Protein AF-A0A840GKN5-F1 (afdb_monomer_lite)

Structure (mmCIF, N/CA/C/O backbone):
data_AF-A0A840GKN5-F1
#
_entry.id   AF-A0A840GKN5-F1
#
loop_
_atom_site.group_PDB
_atom_site.id
_atom_site.type_symbol
_atom_site.label_atom_id
_atom_site.label_alt_id
_atom_site.label_comp_id
_atom_site.label_asym_id
_atom_site.label_entity_id
_atom_site.label_seq_id
_atom_site.pdbx_PDB_ins_code
_atom_site.Cartn_x
_atom_site.Cartn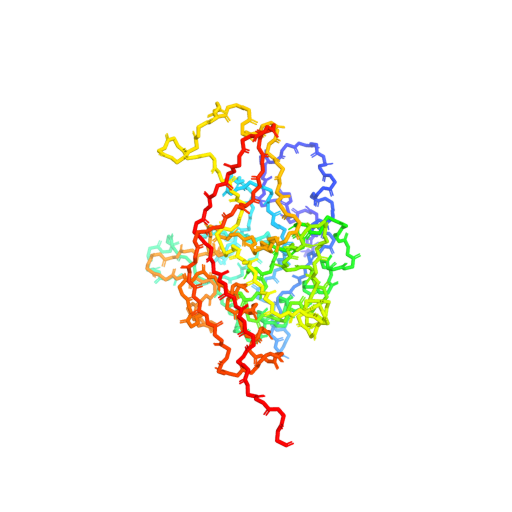_y
_atom_site.Cartn_z
_atom_site.occupancy
_atom_site.B_iso_or_equiv
_atom_site.auth_seq_id
_atom_site.auth_comp_id
_atom_site.auth_asym_id
_atom_site.auth_atom_id
_atom_site.pdbx_PDB_model_num
ATOM 1 N N . MET A 1 1 ? 31.516 -3.229 -18.443 1.00 46.28 1 MET A N 1
ATOM 2 C CA . MET A 1 1 ? 31.769 -2.842 -17.037 1.00 46.28 1 MET A CA 1
ATOM 3 C C . MET A 1 1 ? 30.441 -2.940 -16.295 1.00 46.28 1 MET A C 1
ATOM 5 O O . MET A 1 1 ? 29.506 -2.258 -16.693 1.00 46.28 1 MET A O 1
ATOM 9 N N . LYS A 1 2 ? 30.294 -3.865 -15.337 1.00 73.19 2 LYS A N 1
ATOM 10 C CA . LYS A 1 2 ? 29.031 -4.092 -14.612 1.00 73.19 2 LYS A CA 1
ATOM 11 C C . LYS A 1 2 ? 29.040 -3.183 -13.378 1.00 73.19 2 LYS A C 1
ATOM 13 O O . LYS A 1 2 ? 29.862 -3.400 -12.499 1.00 73.19 2 LYS A O 1
ATOM 18 N N . ILE A 1 3 ? 28.209 -2.140 -13.363 1.00 76.81 3 ILE A N 1
ATOM 19 C CA . ILE A 1 3 ? 28.037 -1.273 -12.187 1.00 76.81 3 ILE A CA 1
ATOM 20 C C . ILE A 1 3 ? 27.360 -2.078 -11.070 1.00 76.81 3 ILE A C 1
ATOM 22 O O . ILE A 1 3 ? 26.445 -2.862 -11.354 1.00 76.81 3 ILE A O 1
ATOM 26 N N . SER A 1 4 ? 27.835 -1.925 -9.835 1.00 81.25 4 SER A N 1
ATOM 27 C CA . SER A 1 4 ? 27.184 -2.530 -8.667 1.00 81.25 4 SER A CA 1
ATOM 28 C C . SER A 1 4 ? 25.876 -1.808 -8.334 1.00 81.25 4 SER A C 1
ATOM 30 O O . SER A 1 4 ? 25.711 -0.633 -8.661 1.00 81.25 4 SER A O 1
ATOM 32 N N . ASP A 1 5 ? 24.949 -2.479 -7.652 1.00 80.12 5 ASP A N 1
ATOM 33 C CA . ASP A 1 5 ? 23.676 -1.858 -7.259 1.00 80.12 5 ASP A CA 1
ATOM 34 C C . ASP A 1 5 ? 23.899 -0.696 -6.271 1.00 80.12 5 ASP A C 1
ATOM 36 O O . ASP A 1 5 ? 23.221 0.327 -6.336 1.00 80.12 5 ASP A O 1
ATOM 40 N N . PHE A 1 6 ? 24.945 -0.788 -5.441 1.00 72.25 6 PHE A N 1
ATOM 41 C CA . PHE A 1 6 ? 25.407 0.305 -4.581 1.00 72.25 6 PHE A CA 1
ATOM 42 C C . PHE A 1 6 ? 25.833 1.543 -5.381 1.00 72.25 6 PHE A C 1
ATOM 44 O O . PHE A 1 6 ? 25.392 2.661 -5.105 1.00 72.25 6 PHE A O 1
ATOM 51 N N . GLU A 1 7 ? 26.690 1.358 -6.386 1.00 75.38 7 GLU A N 1
ATOM 52 C CA . GLU A 1 7 ? 27.132 2.458 -7.242 1.00 75.38 7 GLU A CA 1
ATOM 53 C C . GLU A 1 7 ? 25.985 3.023 -8.079 1.00 75.38 7 GLU A C 1
ATOM 55 O O . GLU A 1 7 ? 25.980 4.222 -8.356 1.00 75.38 7 GLU A O 1
ATOM 60 N N . LEU A 1 8 ? 25.016 2.187 -8.465 1.00 78.62 8 LEU A N 1
ATOM 61 C CA . LEU A 1 8 ? 23.818 2.624 -9.170 1.00 78.62 8 LEU A CA 1
ATOM 62 C C . LEU A 1 8 ? 22.992 3.567 -8.293 1.00 78.62 8 LEU A C 1
ATOM 64 O O . LEU A 1 8 ? 22.802 4.713 -8.685 1.00 78.62 8 LEU A O 1
ATOM 68 N N . VAL A 1 9 ? 22.581 3.134 -7.097 1.00 73.12 9 VAL A N 1
ATOM 69 C CA . VAL A 1 9 ? 21.772 3.950 -6.171 1.00 73.12 9 VAL A CA 1
ATOM 70 C C . VAL A 1 9 ? 22.476 5.265 -5.834 1.00 73.12 9 VAL A C 1
ATOM 72 O O . VAL A 1 9 ? 21.880 6.336 -5.930 1.00 73.12 9 VAL A O 1
ATOM 75 N N . ARG A 1 10 ? 23.786 5.223 -5.560 1.00 72.69 10 ARG A N 1
ATOM 76 C CA . ARG A 1 10 ? 24.583 6.434 -5.310 1.00 72.69 10 ARG A CA 1
ATOM 77 C C . ARG A 1 10 ? 24.593 7.394 -6.505 1.00 72.69 10 ARG A C 1
ATOM 79 O O . ARG A 1 10 ? 24.657 8.608 -6.324 1.00 72.69 10 ARG A O 1
ATOM 86 N N . ARG A 1 11 ? 24.564 6.873 -7.734 1.00 74.56 11 ARG A N 1
ATOM 87 C CA . ARG A 1 11 ? 24.466 7.703 -8.941 1.00 74.56 11 ARG A CA 1
ATOM 88 C C . ARG A 1 11 ? 23.070 8.257 -9.172 1.00 74.56 11 ARG A C 1
ATOM 90 O O . ARG A 1 11 ? 22.983 9.223 -9.921 1.00 74.56 11 ARG A O 1
ATOM 97 N N . LEU A 1 12 ? 22.011 7.682 -8.602 1.00 72.75 12 LEU A N 1
ATOM 98 C CA . LEU A 1 12 ? 20.649 8.212 -8.730 1.00 72.75 12 LEU A CA 1
ATOM 99 C C . LEU A 1 12 ? 20.469 9.454 -7.858 1.00 72.75 12 LEU A C 1
ATOM 101 O O . LEU A 1 12 ? 20.044 10.486 -8.384 1.00 72.75 12 LEU A O 1
ATOM 105 N N . ASN A 1 13 ? 20.956 9.406 -6.616 1.00 68.62 13 ASN A N 1
ATOM 106 C CA . ASN A 1 13 ? 20.837 10.495 -5.644 1.00 68.62 13 ASN A CA 1
ATOM 107 C C . ASN A 1 13 ? 22.224 11.018 -5.222 1.00 68.62 13 ASN A C 1
ATOM 109 O O . ASN A 1 13 ? 22.717 10.697 -4.146 1.00 68.62 13 ASN A O 1
ATOM 113 N N . PRO A 1 14 ? 22.899 11.841 -6.051 1.00 63.84 14 PRO A N 1
ATOM 114 C CA . PRO A 1 14 ? 24.247 12.332 -5.748 1.00 63.84 14 PRO A CA 1
ATOM 115 C C . PRO A 1 14 ? 24.304 13.274 -4.533 1.00 63.84 14 PRO A C 1
ATOM 117 O O . PRO A 1 14 ? 25.390 13.517 -4.010 1.00 63.84 14 PRO A O 1
ATOM 120 N N . THR A 1 15 ? 23.154 13.805 -4.110 1.00 58.75 15 THR A N 1
ATOM 121 C CA . THR A 1 15 ? 22.984 14.711 -2.966 1.00 58.75 15 THR A CA 1
ATOM 122 C C . THR A 1 15 ? 22.499 14.011 -1.700 1.00 58.75 15 THR A C 1
ATOM 124 O O . THR A 1 15 ? 22.426 14.677 -0.672 1.00 58.75 15 THR A O 1
ATOM 127 N N . SER A 1 16 ? 22.153 12.713 -1.744 1.00 60.59 16 SER A N 1
ATOM 128 C CA . SER A 1 16 ? 21.788 11.980 -0.526 1.00 60.59 16 SER A CA 1
ATOM 129 C C . SER A 1 16 ? 22.999 11.976 0.400 1.00 60.59 16 SER A C 1
ATOM 131 O O . SER A 1 16 ? 24.085 11.544 -0.009 1.00 60.59 16 SER A O 1
ATOM 133 N N . ASP A 1 17 ? 22.824 12.512 1.602 1.00 51.22 17 ASP A N 1
ATOM 134 C CA . ASP A 1 17 ? 23.917 12.747 2.531 1.00 51.22 17 ASP A CA 1
ATOM 135 C C . ASP A 1 17 ? 24.668 11.445 2.856 1.00 51.22 17 ASP A C 1
ATOM 137 O O . ASP A 1 17 ? 24.125 10.341 2.796 1.00 51.22 17 ASP A O 1
ATOM 141 N N . ARG A 1 18 ? 25.959 11.560 3.170 1.00 49.59 18 ARG A N 1
ATOM 142 C CA . ARG A 1 18 ? 26.880 10.416 3.325 1.00 49.59 18 ARG A CA 1
ATOM 143 C C . ARG A 1 18 ? 26.566 9.501 4.517 1.00 49.59 18 ARG A C 1
ATOM 145 O O . ARG A 1 18 ? 27.271 8.508 4.700 1.00 49.59 18 ARG A O 1
ATOM 152 N N . SER A 1 19 ? 25.561 9.817 5.332 1.00 48.34 19 SER A N 1
ATOM 153 C CA . SER A 1 19 ? 25.107 8.948 6.414 1.00 48.34 19 SER A CA 1
ATOM 154 C C . SER A 1 19 ? 24.318 7.779 5.834 1.00 48.34 19 SER A C 1
ATOM 156 O O . SER A 1 19 ? 23.229 7.953 5.291 1.00 48.34 19 SER A O 1
ATOM 158 N N . GLU A 1 20 ? 24.878 6.577 5.932 1.00 53.56 20 GLU A N 1
ATOM 159 C CA . GLU A 1 20 ? 24.192 5.352 5.540 1.00 53.56 20 GLU A CA 1
ATOM 160 C C . GLU A 1 20 ? 23.004 5.079 6.478 1.00 53.56 20 GLU A C 1
ATOM 162 O O . GLU A 1 20 ? 23.153 4.392 7.486 1.00 53.56 20 GLU A O 1
ATOM 167 N N . ASP A 1 21 ? 21.826 5.603 6.145 1.00 59.56 21 ASP A N 1
ATOM 168 C CA . ASP A 1 21 ? 20.575 5.197 6.786 1.00 59.56 21 ASP A CA 1
ATOM 169 C C . ASP A 1 21 ? 20.398 3.676 6.602 1.00 59.56 21 ASP A C 1
ATOM 171 O O . ASP A 1 21 ? 20.540 3.149 5.489 1.00 59.56 21 ASP A O 1
ATOM 175 N N . GLU A 1 22 ? 20.118 2.943 7.683 1.00 59.66 22 GLU A N 1
ATOM 176 C CA . GLU A 1 22 ? 19.855 1.499 7.627 1.00 59.66 22 GLU A CA 1
ATOM 177 C C . GLU A 1 22 ? 18.708 1.168 6.661 1.00 59.66 22 GLU A C 1
ATOM 179 O O . GLU A 1 22 ? 18.738 0.135 5.990 1.00 59.66 22 GLU A O 1
ATOM 184 N N . THR A 1 23 ? 17.759 2.091 6.490 1.00 60.84 23 THR A N 1
ATOM 185 C CA . THR A 1 23 ? 16.674 2.004 5.507 1.00 60.84 23 THR A CA 1
ATOM 186 C C . THR A 1 23 ? 17.209 1.893 4.077 1.00 60.84 23 THR A C 1
ATOM 188 O O . THR A 1 23 ? 16.762 1.039 3.310 1.00 60.84 23 THR A O 1
ATOM 191 N N . LEU A 1 24 ? 18.223 2.693 3.727 1.00 62.28 24 LEU A N 1
ATOM 192 C CA . LEU A 1 24 ? 18.867 2.640 2.413 1.00 62.28 24 LEU A CA 1
ATOM 193 C C . LEU A 1 24 ? 19.670 1.347 2.233 1.00 62.28 24 LEU A C 1
ATOM 195 O O . LEU A 1 24 ? 19.784 0.853 1.112 1.00 62.28 24 LEU A O 1
ATOM 199 N N . LYS A 1 25 ? 20.225 0.772 3.310 1.00 64.56 25 LYS A N 1
ATOM 200 C CA . LYS A 1 25 ? 20.928 -0.523 3.250 1.00 64.56 25 LYS A CA 1
ATOM 201 C C . LYS A 1 25 ? 19.973 -1.677 2.965 1.00 64.56 25 LYS A C 1
ATOM 203 O O . LYS A 1 25 ? 20.269 -2.480 2.083 1.00 64.56 25 LYS A O 1
ATOM 208 N N . VAL A 1 26 ? 18.839 -1.732 3.668 1.00 67.31 26 VAL A N 1
ATOM 209 C CA . VAL A 1 26 ? 17.809 -2.757 3.441 1.00 67.31 26 VAL A CA 1
ATOM 210 C C . VAL A 1 26 ? 17.215 -2.603 2.043 1.00 67.31 26 VAL A C 1
ATOM 212 O O . VAL A 1 26 ? 17.197 -3.575 1.295 1.00 67.31 26 VAL A O 1
ATOM 215 N N . GLY A 1 27 ? 16.854 -1.381 1.633 1.00 68.81 27 GLY A N 1
ATOM 216 C CA . GLY A 1 27 ? 16.333 -1.111 0.290 1.00 68.81 27 GLY A CA 1
ATOM 217 C C . GLY A 1 27 ? 17.273 -1.573 -0.831 1.00 68.81 27 GLY A C 1
ATOM 218 O O . GLY A 1 27 ? 16.850 -2.230 -1.775 1.00 68.81 27 GLY A O 1
ATOM 219 N N . ARG A 1 28 ? 18.587 -1.347 -0.698 1.00 70.56 28 ARG A N 1
ATOM 220 C CA . ARG A 1 28 ? 19.579 -1.809 -1.691 1.00 70.56 28 ARG A CA 1
ATOM 221 C C . ARG A 1 28 ? 19.597 -3.326 -1.874 1.00 70.56 28 ARG A C 1
ATOM 223 O O . ARG A 1 28 ? 19.823 -3.780 -2.992 1.00 70.56 28 ARG A O 1
ATOM 230 N N . ALA A 1 29 ? 19.379 -4.100 -0.810 1.00 78.56 29 ALA A N 1
ATOM 231 C CA . ALA A 1 29 ? 19.326 -5.560 -0.899 1.00 78.56 29 ALA A CA 1
ATOM 232 C C . ALA A 1 29 ? 18.101 -6.054 -1.692 1.00 78.56 29 ALA A C 1
ATOM 234 O O . ALA A 1 29 ? 18.117 -7.167 -2.215 1.00 78.56 29 ALA A O 1
ATOM 235 N N . LEU A 1 30 ? 17.072 -5.211 -1.831 1.00 87.19 30 LEU A N 1
ATOM 236 C CA . LEU A 1 30 ? 15.862 -5.496 -2.599 1.00 87.19 30 LEU A CA 1
ATOM 237 C C . LEU A 1 30 ? 16.022 -5.210 -4.100 1.00 87.19 30 LEU A C 1
ATOM 239 O O . LEU A 1 30 ? 15.125 -5.549 -4.869 1.00 87.19 30 LEU A O 1
ATOM 243 N N . MET A 1 31 ? 17.134 -4.607 -4.545 1.00 90.62 31 MET A N 1
ATOM 244 C CA . MET A 1 31 ? 17.357 -4.275 -5.958 1.00 90.62 31 MET A CA 1
ATOM 245 C C . MET A 1 31 ? 17.263 -5.528 -6.832 1.00 90.62 31 MET A C 1
ATOM 247 O O . MET A 1 31 ? 18.072 -6.446 -6.710 1.00 90.62 31 MET A O 1
ATOM 251 N N . GLN A 1 32 ? 16.296 -5.551 -7.750 1.00 93.56 32 GLN A N 1
ATOM 252 C CA . GLN A 1 32 ? 16.098 -6.660 -8.682 1.00 93.56 32 GLN A CA 1
ATOM 253 C C . GLN A 1 32 ? 15.942 -6.155 -10.118 1.00 93.56 32 GLN A C 1
ATOM 255 O O . GLN A 1 32 ? 15.411 -5.064 -10.344 1.00 93.56 32 GLN A O 1
ATOM 260 N N . PRO A 1 33 ? 16.386 -6.932 -11.120 1.00 94.81 33 PRO A N 1
ATOM 261 C CA . PRO A 1 33 ? 16.113 -6.611 -12.509 1.00 94.81 33 PRO A CA 1
ATOM 262 C C . PRO A 1 33 ? 14.637 -6.839 -12.857 1.00 94.81 33 PRO A C 1
ATOM 264 O O . PRO A 1 33 ? 14.018 -7.803 -12.404 1.00 94.81 33 PRO A O 1
ATOM 267 N N . ILE A 1 34 ? 14.101 -5.972 -13.715 1.00 96.25 34 ILE A N 1
ATOM 268 C CA . ILE A 1 34 ? 12.810 -6.171 -14.380 1.00 96.25 34 ILE A CA 1
ATOM 269 C C . ILE A 1 34 ? 13.115 -6.845 -15.717 1.00 96.25 34 ILE A C 1
ATOM 271 O O . ILE A 1 34 ? 13.749 -6.233 -16.581 1.00 96.25 34 ILE A O 1
ATOM 275 N N . CYS A 1 35 ? 12.703 -8.103 -15.877 1.00 95.69 35 CYS A N 1
ATOM 276 C CA . CYS A 1 35 ? 13.038 -8.921 -17.043 1.00 95.69 35 CYS A CA 1
ATOM 277 C C . CYS A 1 35 ? 11.787 -9.385 -17.790 1.00 95.69 35 CYS A C 1
ATOM 279 O O . CYS A 1 35 ? 10.820 -9.824 -17.173 1.00 95.69 35 CYS A O 1
ATOM 281 N N . GLY A 1 36 ? 11.842 -9.344 -19.119 1.00 92.12 36 GLY A N 1
ATOM 282 C CA . GLY A 1 36 ? 10.899 -10.023 -19.997 1.00 92.12 36 GLY A CA 1
ATOM 283 C C . GLY A 1 36 ? 11.119 -11.534 -20.027 1.00 92.12 36 GLY A C 1
ATOM 284 O O . GLY A 1 36 ? 12.159 -12.047 -19.608 1.00 92.12 36 GLY A O 1
ATOM 285 N N . SER A 1 37 ? 10.128 -12.251 -20.560 1.00 90.19 37 SER A N 1
ATOM 286 C CA . SER A 1 37 ? 10.185 -13.713 -20.734 1.00 90.19 37 SER A CA 1
ATOM 287 C C . SER A 1 37 ? 11.311 -14.186 -21.667 1.00 90.19 37 SER A C 1
ATOM 289 O O . SER A 1 37 ? 11.779 -15.314 -21.552 1.00 90.19 37 SER A O 1
ATOM 291 N N . ASP A 1 38 ? 11.780 -13.309 -22.550 1.00 90.69 38 ASP A N 1
ATOM 292 C CA . ASP A 1 38 ? 12.892 -13.502 -23.482 1.00 90.69 38 ASP A CA 1
ATOM 293 C C . ASP A 1 38 ? 14.269 -13.176 -22.869 1.00 90.69 38 ASP A C 1
ATOM 295 O O . ASP A 1 38 ? 15.296 -13.278 -23.540 1.00 90.69 38 ASP A O 1
ATOM 299 N N . GLY A 1 39 ? 14.307 -12.771 -21.596 1.00 90.38 39 GLY A N 1
ATOM 300 C CA . GLY A 1 39 ? 15.518 -12.323 -20.915 1.00 90.38 39 GLY A CA 1
ATOM 301 C C . GLY A 1 39 ? 15.896 -10.865 -21.196 1.00 90.38 39 GLY A C 1
ATOM 302 O O . GLY A 1 39 ? 16.938 -10.417 -20.708 1.00 90.38 39 GLY A O 1
ATOM 303 N N . GLN A 1 40 ? 15.075 -10.104 -21.933 1.00 93.44 40 GLN A N 1
ATOM 304 C CA . GLN A 1 40 ? 15.274 -8.666 -22.100 1.00 93.44 40 GLN A CA 1
ATOM 305 C C . GLN A 1 40 ? 15.176 -7.966 -20.742 1.00 93.44 40 GLN A C 1
ATOM 307 O O . GLN A 1 40 ? 14.204 -8.129 -20.010 1.00 93.44 40 GLN A O 1
ATOM 312 N N . VAL A 1 41 ? 16.178 -7.157 -20.397 1.00 94.81 41 VAL A N 1
ATOM 313 C CA . VAL A 1 41 ? 16.189 -6.386 -19.148 1.00 94.81 41 VAL A CA 1
ATOM 314 C C . VAL A 1 41 ? 15.641 -4.988 -19.415 1.00 94.81 41 VAL A C 1
ATOM 316 O O . VAL A 1 41 ? 16.244 -4.224 -20.166 1.00 94.81 41 VAL A O 1
ATOM 319 N N . PHE A 1 42 ? 14.534 -4.640 -18.764 1.00 94.56 42 PHE A N 1
ATOM 320 C CA . PHE A 1 42 ? 13.888 -3.326 -18.856 1.00 94.56 42 PHE A CA 1
ATOM 321 C C . PHE A 1 42 ? 14.391 -2.331 -17.811 1.00 94.56 42 PHE A C 1
ATOM 323 O O . PHE A 1 42 ? 14.074 -1.149 -17.877 1.00 94.56 42 PHE A O 1
ATOM 330 N N . GLY A 1 43 ? 15.172 -2.786 -16.837 1.00 93.25 43 GLY A N 1
ATOM 331 C CA . GLY A 1 43 ? 15.686 -1.943 -15.769 1.00 93.25 43 GLY A CA 1
ATOM 332 C C . GLY A 1 43 ? 16.105 -2.754 -14.557 1.00 93.25 43 GLY A C 1
ATOM 333 O O . GLY A 1 43 ? 16.062 -3.986 -14.571 1.00 93.25 43 GLY A O 1
ATOM 334 N N . ARG A 1 44 ? 16.509 -2.054 -13.500 1.00 92.81 44 ARG A N 1
ATOM 335 C CA . ARG A 1 44 ? 16.646 -2.620 -12.155 1.00 92.81 44 ARG A CA 1
ATOM 336 C C . ARG A 1 44 ? 16.079 -1.634 -11.163 1.00 92.81 44 ARG A C 1
ATOM 338 O O . ARG A 1 44 ? 16.415 -0.451 -11.230 1.00 92.81 44 ARG A O 1
ATOM 345 N N . ALA A 1 45 ? 15.232 -2.131 -10.285 1.00 92.94 45 ALA A N 1
ATOM 346 C CA . ALA A 1 45 ? 14.517 -1.312 -9.337 1.00 92.94 45 ALA A CA 1
ATOM 347 C C . ALA A 1 45 ? 14.190 -2.095 -8.067 1.00 92.94 45 ALA A C 1
ATOM 349 O O . ALA A 1 45 ? 14.236 -3.331 -8.055 1.00 92.94 45 ALA A O 1
ATOM 350 N N . PHE A 1 46 ? 13.836 -1.359 -7.022 1.00 91.94 46 PHE A N 1
ATOM 351 C CA . PHE A 1 46 ? 13.228 -1.892 -5.815 1.00 91.94 46 PHE A CA 1
ATOM 352 C C . PHE A 1 46 ? 12.177 -0.944 -5.255 1.00 91.94 46 PHE A C 1
ATOM 354 O O . PHE A 1 46 ? 12.212 0.267 -5.481 1.00 91.94 46 PHE A O 1
ATOM 361 N N . ILE A 1 47 ? 11.251 -1.520 -4.499 1.00 89.38 47 ILE A N 1
ATOM 362 C CA . ILE A 1 47 ? 10.216 -0.774 -3.795 1.00 89.38 47 ILE A CA 1
ATOM 363 C C . ILE A 1 47 ? 10.748 -0.438 -2.401 1.00 89.38 47 ILE A C 1
ATOM 365 O O . ILE A 1 47 ? 11.125 -1.319 -1.631 1.00 89.38 47 ILE A O 1
ATOM 369 N N . ALA A 1 48 ? 10.802 0.853 -2.093 1.00 80.50 48 ALA A N 1
ATOM 370 C CA . ALA A 1 48 ? 11.120 1.355 -0.766 1.00 80.50 48 ALA A CA 1
ATOM 371 C C . ALA A 1 48 ? 10.184 2.521 -0.463 1.00 80.50 48 ALA A C 1
ATOM 373 O O . ALA A 1 48 ? 10.479 3.650 -0.860 1.00 80.50 48 ALA A O 1
ATOM 374 N N . PRO A 1 49 ? 9.041 2.269 0.193 1.00 67.75 49 PRO A N 1
ATOM 375 C CA . PRO A 1 49 ? 8.147 3.351 0.550 1.00 67.75 49 PRO A CA 1
ATOM 376 C C . PRO A 1 49 ? 8.866 4.271 1.534 1.00 67.75 49 PRO A C 1
ATOM 378 O O . PRO A 1 49 ? 9.361 3.843 2.583 1.00 67.75 49 PRO A O 1
ATOM 381 N N . SER A 1 50 ? 8.950 5.551 1.182 1.00 62.84 50 SER A N 1
ATOM 382 C CA . SER A 1 50 ? 9.390 6.574 2.116 1.00 62.84 50 SER A CA 1
ATOM 383 C C . SER A 1 50 ? 8.353 6.706 3.233 1.00 62.84 50 SER A C 1
ATOM 385 O O . SER A 1 50 ? 7.152 6.572 3.015 1.00 62.84 50 SER A O 1
ATOM 387 N N . ARG A 1 51 ? 8.806 7.030 4.450 1.00 54.28 51 ARG A N 1
ATOM 388 C CA . ARG A 1 51 ? 7.891 7.447 5.530 1.00 54.28 51 ARG A CA 1
ATOM 389 C C . ARG A 1 51 ? 7.228 8.806 5.252 1.00 54.28 51 ARG A C 1
ATOM 391 O O . ARG A 1 51 ? 6.296 9.176 5.945 1.00 54.28 51 ARG A O 1
ATOM 398 N N . HIS A 1 52 ? 7.730 9.553 4.267 1.00 50.16 52 HIS A N 1
ATOM 399 C CA . HIS A 1 52 ? 7.312 10.919 3.965 1.00 50.16 52 HIS A CA 1
ATOM 400 C C . HIS A 1 52 ? 6.992 11.048 2.474 1.00 50.16 52 HIS A C 1
ATOM 402 O O . HIS A 1 52 ? 7.836 10.714 1.638 1.00 50.16 52 HIS A O 1
ATOM 408 N N . SER A 1 53 ? 5.819 11.590 2.140 1.00 44.22 53 SER A N 1
ATOM 409 C CA . SER A 1 53 ? 5.316 11.756 0.763 1.00 44.22 53 SER A CA 1
ATOM 410 C C . SER A 1 53 ? 6.161 12.698 -0.117 1.00 44.22 53 SER A C 1
ATOM 412 O O . SER A 1 53 ? 5.985 12.733 -1.328 1.00 44.22 53 SER A O 1
ATOM 414 N N . PHE A 1 54 ? 7.107 13.442 0.472 1.00 38.81 54 PHE A N 1
ATOM 415 C CA . PHE A 1 54 ? 7.957 14.441 -0.194 1.00 38.81 54 PHE A CA 1
ATOM 416 C C . PHE A 1 54 ? 9.461 14.125 -0.104 1.00 38.81 54 PHE A C 1
ATOM 418 O O . PHE A 1 54 ? 10.284 15.027 0.067 1.00 38.81 54 PHE A O 1
ATOM 425 N N . SER A 1 55 ? 9.857 12.852 -0.208 1.00 52.38 55 SER A N 1
ATOM 426 C CA . SER A 1 55 ? 11.291 12.557 -0.287 1.00 52.38 55 SER A CA 1
ATOM 427 C C . SER A 1 55 ? 11.866 12.939 -1.664 1.00 52.38 55 SER A C 1
ATOM 429 O O . SER A 1 55 ? 11.295 12.563 -2.689 1.00 52.38 55 SER A O 1
ATOM 431 N N . PRO A 1 56 ? 13.030 13.620 -1.736 1.00 51.09 56 PRO A N 1
ATOM 432 C CA . PRO A 1 56 ? 13.811 13.774 -2.964 1.00 51.09 56 PRO A CA 1
ATOM 433 C C . PRO A 1 56 ? 14.511 12.470 -3.384 1.00 51.09 56 PRO A C 1
ATOM 435 O O . PRO A 1 56 ? 15.419 12.513 -4.222 1.00 51.09 56 PRO A O 1
ATOM 438 N N . ASP A 1 57 ? 14.067 11.334 -2.857 1.00 63.22 57 ASP A N 1
ATOM 439 C CA . ASP A 1 57 ? 14.463 9.975 -3.207 1.00 63.22 57 ASP A CA 1
ATOM 440 C C . ASP A 1 57 ? 13.553 9.406 -4.315 1.00 63.22 57 ASP A C 1
ATOM 442 O O . ASP A 1 57 ? 12.506 9.975 -4.639 1.00 63.22 57 ASP A O 1
ATOM 446 N N . GLY A 1 58 ? 13.998 8.355 -4.997 1.00 76.94 58 GLY A N 1
ATOM 447 C CA . GLY A 1 58 ? 13.314 7.789 -6.159 1.00 76.94 58 GLY A CA 1
ATOM 448 C C . GLY A 1 58 ? 14.222 7.517 -7.356 1.00 76.94 58 GLY A C 1
ATOM 449 O O . GLY A 1 58 ? 15.386 7.916 -7.434 1.00 76.94 58 GLY A O 1
ATOM 450 N N . GLY A 1 59 ? 13.660 6.806 -8.324 1.00 86.44 59 GLY A N 1
ATOM 451 C CA . GLY A 1 59 ? 14.363 6.315 -9.495 1.00 86.44 59 GLY A CA 1
ATOM 452 C C . GLY A 1 59 ? 14.227 7.204 -10.717 1.00 86.44 59 GLY A C 1
ATOM 453 O O . GLY A 1 59 ? 13.634 8.285 -10.707 1.00 86.44 59 GLY A O 1
ATOM 454 N N . TRP A 1 60 ? 14.798 6.717 -11.812 1.00 88.69 60 TRP A N 1
ATOM 455 C CA . TRP A 1 60 ? 14.863 7.443 -13.069 1.00 88.69 60 TRP A CA 1
ATOM 456 C C . TRP A 1 60 ? 14.477 6.560 -14.249 1.00 88.69 60 TRP A C 1
ATOM 458 O O . TRP A 1 60 ? 14.969 5.443 -14.407 1.00 88.69 60 TRP A O 1
ATOM 468 N N . VAL A 1 61 ? 13.662 7.113 -15.139 1.00 90.00 61 VAL A N 1
ATOM 469 C CA . VAL A 1 61 ? 13.533 6.625 -16.510 1.00 90.00 61 VAL A CA 1
ATOM 470 C C . VAL A 1 61 ? 14.690 7.189 -17.320 1.00 90.00 61 VAL A C 1
ATOM 472 O O . VAL A 1 61 ? 14.976 8.391 -17.261 1.00 90.00 61 VAL A O 1
ATOM 475 N N . THR A 1 62 ? 15.355 6.329 -18.086 1.00 90.00 62 THR A N 1
ATOM 476 C CA . THR A 1 62 ? 16.473 6.721 -18.944 1.00 90.00 62 THR A CA 1
ATOM 477 C C . THR A 1 62 ? 16.203 6.429 -20.413 1.00 90.00 62 THR A C 1
ATOM 479 O O . THR A 1 62 ? 15.689 5.366 -20.757 1.00 90.00 62 THR A O 1
ATOM 482 N N . ILE A 1 63 ? 16.601 7.362 -21.281 1.00 87.56 63 ILE A N 1
ATOM 483 C CA . ILE A 1 63 ? 16.596 7.210 -22.741 1.00 87.56 63 ILE A CA 1
ATOM 484 C C . ILE A 1 63 ? 18.039 7.329 -23.217 1.00 87.56 63 ILE A C 1
ATOM 486 O O . ILE A 1 63 ? 18.697 8.340 -22.969 1.00 87.56 63 ILE A O 1
ATOM 490 N N . SER A 1 64 ? 18.553 6.295 -23.885 1.00 82.50 64 SER A N 1
ATOM 491 C CA . SER A 1 64 ? 19.939 6.266 -24.385 1.00 82.50 64 SER A CA 1
ATOM 492 C C . SER A 1 64 ? 20.990 6.621 -23.316 1.00 82.50 64 SER A C 1
ATOM 494 O O . SER A 1 64 ? 22.014 7.231 -23.615 1.00 82.50 64 SER A O 1
ATOM 496 N N . GLY A 1 65 ? 20.726 6.262 -22.053 1.00 81.81 65 GLY A N 1
ATOM 497 C CA . GLY A 1 65 ? 21.605 6.525 -20.907 1.00 81.81 65 GLY A CA 1
ATOM 498 C C . GLY A 1 65 ? 21.453 7.901 -20.245 1.00 81.81 65 GLY A C 1
ATOM 499 O O . GLY A 1 65 ? 22.152 8.171 -19.269 1.00 81.81 65 GLY A O 1
ATOM 500 N N . LEU A 1 66 ? 20.547 8.758 -20.724 1.00 83.44 66 LEU A N 1
ATOM 501 C CA . LEU A 1 66 ? 20.255 10.068 -20.133 1.00 83.44 66 LEU A CA 1
ATOM 502 C C . LEU A 1 66 ? 18.982 10.013 -19.290 1.00 83.44 66 LEU A C 1
ATOM 504 O O . LEU A 1 66 ? 18.017 9.357 -19.675 1.00 83.44 66 LEU A O 1
ATOM 508 N N . ARG A 1 67 ? 18.970 10.718 -18.153 1.00 87.12 67 ARG A N 1
ATOM 509 C CA . ARG A 1 67 ? 17.779 10.866 -17.302 1.00 87.12 67 ARG A CA 1
ATOM 510 C C . ARG A 1 67 ? 16.705 11.643 -18.057 1.00 87.12 67 ARG A C 1
ATOM 512 O O . ARG A 1 67 ? 16.991 12.731 -18.548 1.00 87.12 67 ARG A O 1
ATOM 519 N N . ALA A 1 68 ? 15.501 11.090 -18.117 1.00 85.38 68 ALA A N 1
ATOM 520 C CA . ALA A 1 68 ? 14.397 11.675 -18.870 1.00 85.38 68 ALA A CA 1
ATOM 521 C C . ALA A 1 68 ? 13.144 11.915 -18.015 1.00 85.38 68 ALA A C 1
ATOM 523 O O . ALA A 1 68 ? 12.473 12.920 -18.204 1.00 85.38 68 ALA A O 1
ATOM 524 N N . ALA A 1 69 ? 12.850 11.041 -17.046 1.00 86.00 69 ALA A N 1
ATOM 525 C CA . ALA A 1 69 ? 11.748 11.237 -16.101 1.00 86.00 69 ALA A CA 1
ATOM 526 C C . ALA A 1 69 ? 12.087 10.652 -14.724 1.00 86.00 69 ALA A C 1
ATOM 528 O O . ALA A 1 69 ? 12.946 9.775 -14.614 1.00 86.00 69 ALA A O 1
ATOM 529 N N . ARG A 1 70 ? 11.421 11.147 -13.680 1.00 85.50 70 ARG A N 1
ATOM 530 C CA . ARG A 1 70 ? 11.611 10.727 -12.286 1.00 85.50 70 ARG A CA 1
ATOM 531 C C . ARG A 1 70 ? 10.505 9.758 -11.861 1.00 85.50 70 ARG A C 1
ATOM 533 O O . ARG A 1 70 ? 9.356 9.981 -12.215 1.00 85.50 70 ARG A O 1
ATOM 540 N N . LEU A 1 71 ? 10.860 8.717 -11.109 1.00 85.88 71 LEU A N 1
ATOM 541 C CA . LEU A 1 71 ? 9.968 7.658 -10.625 1.00 85.88 71 LEU A CA 1
ATOM 542 C C . LEU A 1 71 ? 9.884 7.674 -9.094 1.00 85.88 71 LEU A C 1
ATOM 544 O O . LEU A 1 71 ? 10.886 7.944 -8.435 1.00 85.88 71 LEU A O 1
ATOM 548 N N . HIS A 1 72 ? 8.743 7.275 -8.532 1.00 81.62 72 HIS A N 1
ATOM 549 C CA . HIS A 1 72 ? 8.589 7.021 -7.088 1.00 81.62 72 HIS A CA 1
ATOM 550 C C . HIS A 1 72 ? 8.958 5.586 -6.668 1.00 81.62 72 HIS A C 1
ATOM 552 O O . HIS A 1 72 ? 8.691 5.159 -5.550 1.00 81.62 72 HIS A O 1
ATOM 558 N N . VAL A 1 73 ? 9.613 4.844 -7.560 1.00 86.50 73 VAL A N 1
ATOM 559 C CA . VAL A 1 73 ? 10.285 3.571 -7.272 1.00 86.50 73 VAL A CA 1
ATOM 560 C C . VAL A 1 73 ? 11.780 3.800 -7.412 1.00 86.50 73 VAL A C 1
ATOM 562 O O . VAL A 1 73 ? 12.204 4.445 -8.368 1.00 86.50 73 VAL A O 1
ATOM 565 N N . GLU A 1 74 ? 12.584 3.262 -6.500 1.00 87.56 74 GLU A N 1
ATOM 566 C CA . GLU A 1 74 ? 14.037 3.412 -6.529 1.00 87.56 74 GLU A CA 1
ATOM 567 C C . GLU A 1 74 ? 14.673 2.546 -7.618 1.00 87.56 74 GLU A C 1
ATOM 569 O O . GLU A 1 74 ? 14.414 1.347 -7.709 1.00 87.56 74 GLU A O 1
ATOM 574 N N . GLY A 1 75 ? 15.545 3.133 -8.441 1.00 88.94 75 GLY A N 1
ATOM 575 C CA . GLY A 1 75 ? 16.250 2.403 -9.497 1.00 88.94 75 GLY A CA 1
ATOM 576 C C . GLY A 1 75 ? 16.292 3.103 -10.850 1.00 88.94 75 GLY A C 1
ATOM 577 O O . GLY A 1 75 ? 16.128 4.317 -10.967 1.00 88.94 75 GLY A O 1
ATOM 578 N N . VAL A 1 76 ? 16.567 2.320 -11.893 1.00 91.50 76 VAL A N 1
ATOM 579 C CA . VAL A 1 76 ? 16.625 2.793 -13.280 1.00 91.50 76 VAL A CA 1
ATOM 580 C C . VAL A 1 76 ? 15.787 1.908 -14.175 1.00 91.50 76 VAL A C 1
ATOM 582 O O . VAL A 1 76 ? 16.023 0.700 -14.253 1.00 91.50 76 VAL A O 1
ATOM 585 N N . LEU A 1 77 ? 14.869 2.531 -14.906 1.00 93.06 77 LEU A N 1
ATOM 586 C CA . LEU A 1 77 ? 14.087 1.888 -15.950 1.00 93.06 77 LEU A CA 1
ATOM 587 C C . LEU A 1 77 ? 14.511 2.432 -17.316 1.00 93.06 77 LEU A C 1
ATOM 589 O O . LEU A 1 77 ? 14.845 3.610 -17.477 1.00 93.06 77 LEU A O 1
ATOM 593 N N . LEU A 1 78 ? 14.516 1.555 -18.311 1.00 92.94 78 LEU A N 1
ATOM 594 C CA . LEU A 1 78 ? 14.609 1.939 -19.709 1.00 92.94 78 LEU A CA 1
ATOM 595 C C . LEU A 1 78 ? 13.265 2.524 -20.122 1.00 92.94 78 LEU A C 1
ATOM 597 O O . LEU A 1 78 ? 12.216 1.955 -19.815 1.00 92.94 78 LEU A O 1
ATOM 601 N N . GLY A 1 79 ? 13.305 3.650 -20.819 1.00 90.12 79 GLY A N 1
ATOM 602 C CA . GLY A 1 79 ? 12.116 4.265 -21.379 1.00 90.12 79 GLY A CA 1
ATOM 603 C C . GLY A 1 79 ? 12.294 4.682 -22.823 1.00 90.12 79 GLY A C 1
ATOM 604 O O . GLY A 1 79 ? 13.395 4.670 -23.378 1.00 90.12 79 GLY A O 1
ATOM 605 N N . GLU A 1 80 ? 11.178 5.089 -23.403 1.00 86.75 80 GLU A N 1
ATOM 606 C CA . GLU A 1 80 ? 11.100 5.712 -24.714 1.00 86.75 80 GLU A CA 1
ATOM 607 C C . GLU A 1 80 ? 10.514 7.119 -24.593 1.00 86.75 80 GLU A C 1
ATOM 609 O O . GLU A 1 80 ? 9.799 7.433 -23.638 1.00 86.75 80 GLU A O 1
ATOM 614 N N . ALA A 1 81 ? 10.873 7.994 -25.533 1.00 80.50 81 ALA A N 1
ATOM 615 C CA . ALA A 1 81 ? 10.381 9.365 -25.539 1.00 80.50 81 ALA A CA 1
ATOM 616 C C . ALA A 1 81 ? 8.896 9.384 -25.909 1.00 80.50 81 ALA A C 1
ATOM 618 O O . ALA A 1 81 ? 8.518 8.850 -26.949 1.00 80.50 81 ALA A O 1
ATOM 619 N N . VAL A 1 82 ? 8.080 10.053 -25.094 1.00 70.75 82 VAL A N 1
ATOM 620 C CA . VAL A 1 82 ? 6.647 10.236 -25.376 1.00 70.75 82 VAL A CA 1
ATOM 621 C C . VAL A 1 82 ? 6.433 11.405 -26.345 1.00 70.75 82 VAL A C 1
ATOM 623 O O . VAL A 1 82 ? 5.528 11.382 -27.176 1.00 70.75 82 VAL A O 1
ATOM 626 N N . THR A 1 83 ? 7.297 12.421 -26.287 1.00 63.34 83 THR A N 1
ATOM 627 C CA . THR A 1 83 ? 7.248 13.613 -27.143 1.00 63.34 83 THR A CA 1
ATOM 628 C C . THR A 1 83 ? 8.483 13.715 -28.039 1.00 63.34 83 THR A C 1
ATOM 630 O O . THR A 1 83 ? 9.579 13.263 -27.700 1.00 63.34 83 THR A O 1
ATOM 633 N N . ALA A 1 84 ? 8.341 14.402 -29.178 1.00 55.84 84 ALA A N 1
ATOM 634 C CA . ALA A 1 84 ? 9.472 14.739 -30.049 1.00 55.84 84 ALA A CA 1
ATOM 635 C C . ALA A 1 84 ? 10.531 15.615 -29.342 1.00 55.84 84 ALA A C 1
ATOM 637 O O . ALA A 1 84 ? 11.708 15.557 -29.698 1.00 55.84 84 ALA A O 1
ATOM 638 N N . ALA A 1 85 ? 10.122 16.383 -28.322 1.00 56.16 85 ALA A N 1
ATOM 639 C CA . ALA A 1 85 ? 11.003 17.195 -27.482 1.00 56.16 85 ALA A CA 1
ATOM 640 C C . ALA A 1 85 ? 11.857 16.362 -26.503 1.00 56.16 85 ALA A C 1
ATOM 642 O O . ALA A 1 85 ? 12.833 16.884 -25.969 1.00 56.16 85 ALA A O 1
ATOM 643 N N . ARG A 1 86 ? 11.539 15.068 -26.308 1.00 57.12 86 ARG A N 1
ATOM 644 C CA . ARG A 1 86 ? 12.237 14.132 -25.399 1.00 57.12 86 ARG A CA 1
ATOM 645 C C . ARG A 1 86 ? 12.330 14.613 -23.947 1.00 57.12 86 ARG A C 1
ATOM 647 O O . ARG A 1 86 ? 13.177 14.142 -23.194 1.00 57.12 86 ARG A O 1
ATOM 654 N N . ASP A 1 87 ? 11.458 15.532 -23.561 1.00 59.69 87 ASP A N 1
ATOM 655 C CA . ASP A 1 87 ? 11.321 16.066 -22.205 1.00 59.69 87 ASP A CA 1
ATOM 656 C C . ASP A 1 87 ? 10.394 15.213 -21.326 1.00 59.69 87 ASP A C 1
ATOM 658 O O . ASP A 1 87 ? 10.171 15.517 -20.158 1.00 59.69 87 ASP A O 1
ATOM 662 N N . SER A 1 88 ? 9.866 14.126 -21.887 1.00 66.62 88 SER A N 1
ATOM 663 C CA . SER A 1 88 ? 9.015 13.160 -21.213 1.00 66.62 88 SER A CA 1
ATOM 664 C C . SER A 1 88 ? 9.310 11.747 -21.712 1.00 66.62 88 SER A C 1
ATOM 666 O O . SER A 1 88 ? 9.519 11.519 -22.909 1.00 66.62 88 SER A O 1
ATOM 668 N N . ALA A 1 89 ? 9.347 10.793 -20.784 1.00 80.00 89 ALA A N 1
ATOM 669 C CA . ALA A 1 89 ? 9.664 9.402 -21.069 1.00 80.00 89 ALA A CA 1
ATOM 670 C C . ALA A 1 89 ? 8.774 8.459 -20.272 1.00 80.00 89 ALA A C 1
ATOM 672 O O . ALA A 1 89 ? 8.556 8.685 -19.082 1.00 80.00 89 ALA A O 1
ATOM 673 N N . GLN A 1 90 ? 8.326 7.384 -20.912 1.00 85.31 90 GLN A N 1
ATOM 674 C CA . GLN A 1 90 ? 7.581 6.310 -20.264 1.00 85.31 90 GLN A CA 1
ATOM 675 C C . GLN A 1 90 ? 8.427 5.031 -20.260 1.00 85.31 90 GLN A C 1
ATOM 677 O O . GLN A 1 90 ? 9.115 4.762 -21.250 1.00 85.31 90 GLN A O 1
ATOM 682 N N . PRO A 1 91 ? 8.426 4.244 -19.167 1.00 90.31 91 PRO A N 1
ATOM 683 C CA . PRO A 1 91 ? 9.108 2.961 -19.148 1.00 90.31 91 PRO A CA 1
ATOM 684 C C . PRO A 1 91 ? 8.578 2.004 -20.217 1.00 90.31 91 PRO A C 1
ATOM 686 O O . PRO A 1 91 ? 7.371 1.898 -20.416 1.00 90.31 91 PRO A O 1
ATOM 689 N N . ILE A 1 92 ? 9.485 1.249 -20.839 1.00 92.94 92 ILE A N 1
ATOM 690 C CA . ILE A 1 92 ? 9.154 0.233 -21.856 1.00 92.94 92 ILE A CA 1
ATOM 691 C C . ILE A 1 92 ? 8.906 -1.163 -21.257 1.00 92.94 92 ILE A C 1
ATOM 693 O O . ILE A 1 92 ? 8.798 -2.149 -21.984 1.00 92.94 92 ILE A O 1
ATOM 697 N N . ALA A 1 93 ? 8.867 -1.275 -19.925 1.00 93.31 93 ALA A N 1
ATOM 698 C CA . ALA A 1 93 ? 8.595 -2.538 -19.248 1.00 93.31 93 ALA A CA 1
ATOM 699 C C . ALA A 1 93 ? 7.176 -3.030 -19.574 1.00 93.31 93 ALA A C 1
ATOM 701 O O . ALA A 1 93 ? 6.206 -2.282 -19.462 1.00 93.31 93 ALA A O 1
ATOM 702 N N . THR A 1 94 ? 7.060 -4.301 -19.961 1.00 93.75 94 THR A N 1
ATOM 703 C CA . THR A 1 94 ? 5.764 -4.916 -20.283 1.00 93.75 94 THR A CA 1
ATOM 704 C C . THR A 1 94 ? 4.966 -5.241 -19.012 1.00 93.75 94 THR A C 1
ATOM 706 O O . THR A 1 94 ? 5.584 -5.524 -17.980 1.00 93.75 94 THR A O 1
ATOM 709 N N . PRO A 1 95 ? 3.617 -5.284 -19.067 1.00 94.50 95 PRO A N 1
ATOM 710 C CA . PRO A 1 95 ? 2.804 -5.637 -17.900 1.00 94.50 95 PRO A CA 1
ATOM 711 C C . PRO A 1 95 ? 3.199 -6.975 -17.248 1.00 94.50 95 PRO A C 1
ATOM 713 O O . PRO A 1 95 ? 3.391 -6.992 -16.036 1.00 94.50 95 PRO A O 1
ATOM 716 N N . PRO A 1 96 ? 3.438 -8.077 -17.996 1.00 95.69 96 PRO A N 1
ATOM 717 C CA . PRO A 1 96 ? 3.847 -9.341 -17.379 1.00 95.69 96 PRO A CA 1
ATOM 718 C C . PRO A 1 96 ? 5.214 -9.271 -16.683 1.00 95.69 96 PRO A C 1
ATOM 720 O O . PRO A 1 96 ? 5.396 -9.863 -15.620 1.00 95.69 96 PRO A O 1
ATOM 723 N N . ALA A 1 97 ? 6.178 -8.545 -17.263 1.00 96.50 97 ALA A N 1
ATOM 724 C CA . ALA A 1 97 ? 7.500 -8.366 -16.660 1.00 96.50 97 ALA A CA 1
ATOM 725 C C . ALA A 1 97 ? 7.417 -7.563 -15.355 1.00 96.50 97 ALA A C 1
ATOM 727 O O . ALA A 1 97 ? 8.099 -7.883 -14.378 1.00 96.50 97 ALA A O 1
ATOM 728 N N . LEU A 1 98 ? 6.568 -6.532 -15.342 1.00 95.50 98 LEU A N 1
ATOM 729 C CA . LEU A 1 98 ? 6.357 -5.678 -14.183 1.00 95.50 98 LEU A CA 1
ATOM 730 C C . LEU A 1 98 ? 5.633 -6.426 -13.055 1.00 95.50 98 LEU A C 1
ATOM 732 O O . LEU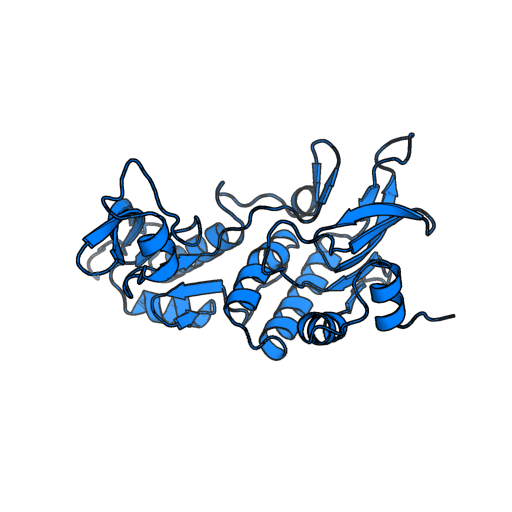 A 1 98 ? 6.126 -6.423 -11.930 1.00 95.50 98 LEU A O 1
ATOM 736 N N . ALA A 1 99 ? 4.560 -7.154 -13.374 1.00 96.50 99 ALA A N 1
ATOM 737 C CA . ALA A 1 99 ? 3.820 -7.988 -12.427 1.00 96.50 99 ALA A CA 1
ATOM 738 C C . ALA A 1 99 ? 4.714 -9.053 -11.772 1.00 96.50 99 ALA A C 1
ATOM 740 O O . ALA A 1 99 ? 4.712 -9.231 -10.550 1.00 96.50 99 ALA A O 1
ATOM 741 N N . GLN A 1 100 ? 5.547 -9.736 -12.569 1.00 96.81 100 GLN A N 1
ATOM 742 C CA . GLN A 1 100 ? 6.486 -10.730 -12.048 1.00 96.81 100 GLN A CA 1
ATOM 743 C C . GLN A 1 100 ? 7.547 -10.095 -11.138 1.00 96.81 100 GLN A C 1
ATOM 745 O O . GLN A 1 100 ? 7.914 -10.677 -10.115 1.00 96.81 100 GLN A O 1
ATOM 750 N N . TRP A 1 101 ? 8.074 -8.927 -11.513 1.00 96.94 101 TRP A N 1
ATOM 751 C CA . TRP A 1 101 ? 9.026 -8.199 -10.678 1.00 96.94 101 TRP A CA 1
ATOM 752 C C . TRP A 1 101 ? 8.382 -7.746 -9.364 1.00 96.94 101 TRP A C 1
ATOM 754 O O . TRP A 1 101 ? 8.954 -8.011 -8.310 1.00 96.94 101 TRP A O 1
ATOM 764 N N . ALA A 1 102 ? 7.188 -7.154 -9.408 1.00 96.31 102 ALA A N 1
ATOM 765 C CA . ALA A 1 102 ? 6.465 -6.698 -8.225 1.00 96.31 102 ALA A CA 1
ATOM 766 C C . ALA A 1 102 ? 6.156 -7.861 -7.272 1.00 96.31 102 ALA A C 1
ATOM 768 O O . ALA A 1 102 ? 6.479 -7.788 -6.094 1.00 96.31 102 ALA A O 1
ATOM 769 N N . THR A 1 103 ? 5.691 -8.997 -7.791 1.00 97.25 103 THR A N 1
ATOM 770 C CA . THR A 1 103 ? 5.467 -10.212 -6.983 1.00 97.25 103 THR A CA 1
ATOM 771 C C . THR A 1 103 ? 6.747 -10.686 -6.274 1.00 97.25 103 THR A C 1
ATOM 773 O O . THR A 1 103 ? 6.732 -11.080 -5.109 1.00 97.25 103 THR A O 1
ATOM 776 N N . LYS A 1 104 ? 7.906 -10.615 -6.945 1.00 96.50 104 LYS A N 1
ATOM 777 C CA . LYS A 1 104 ? 9.200 -10.922 -6.306 1.00 96.50 104 LYS A CA 1
ATOM 778 C C . LYS A 1 104 ? 9.579 -9.880 -5.253 1.00 96.50 104 LYS A C 1
ATOM 780 O O . LYS A 1 104 ? 10.154 -10.249 -4.232 1.00 96.50 104 LYS A O 1
ATOM 785 N N . GLN A 1 105 ? 9.285 -8.602 -5.497 1.00 95.81 105 GLN A N 1
ATOM 786 C CA . GLN A 1 105 ? 9.501 -7.539 -4.515 1.00 95.81 105 GLN A CA 1
ATOM 787 C C . GLN A 1 105 ? 8.675 -7.781 -3.252 1.00 95.81 105 GLN A C 1
ATOM 789 O O . GLN A 1 105 ? 9.243 -7.678 -2.172 1.00 95.81 105 GLN A O 1
ATOM 794 N N . ALA A 1 106 ? 7.405 -8.182 -3.370 1.00 95.94 106 ALA A N 1
ATOM 795 C CA . ALA A 1 106 ? 6.559 -8.514 -2.223 1.00 95.94 106 ALA A CA 1
ATOM 796 C C . ALA A 1 106 ? 7.213 -9.572 -1.320 1.00 95.94 106 ALA A C 1
ATOM 798 O O . ALA A 1 106 ? 7.436 -9.340 -0.134 1.00 95.94 106 ALA A O 1
ATOM 799 N N . ALA A 1 107 ? 7.649 -10.695 -1.899 1.00 96.00 107 ALA A N 1
ATOM 800 C CA . ALA A 1 107 ? 8.326 -11.752 -1.144 1.00 96.00 107 ALA A CA 1
ATOM 801 C C . ALA A 1 107 ? 9.614 -11.263 -0.448 1.00 96.00 107 ALA A C 1
ATOM 803 O O . ALA A 1 107 ? 9.890 -11.620 0.703 1.00 96.00 107 ALA A O 1
ATOM 804 N N . LEU A 1 108 ? 10.408 -10.429 -1.130 1.00 94.56 108 LEU A N 1
ATOM 805 C CA . LEU A 1 108 ? 11.631 -9.860 -0.562 1.00 94.56 108 LEU A CA 1
ATOM 806 C C . LEU A 1 108 ? 11.335 -8.867 0.569 1.00 94.56 108 LEU A C 1
ATOM 808 O O . LEU A 1 108 ? 12.037 -8.891 1.583 1.00 94.56 108 LEU A O 1
ATOM 812 N N . ILE A 1 109 ? 10.309 -8.027 0.411 1.00 93.38 109 ILE A N 1
ATOM 813 C CA . ILE A 1 109 ? 9.857 -7.059 1.415 1.00 93.38 109 ILE A CA 1
ATOM 814 C C . ILE A 1 109 ? 9.375 -7.792 2.660 1.00 93.38 109 ILE A C 1
ATOM 816 O O . ILE A 1 109 ? 9.913 -7.536 3.735 1.00 93.38 109 ILE A O 1
ATOM 820 N N . ALA A 1 110 ? 8.455 -8.748 2.510 1.00 93.75 110 ALA A N 1
ATOM 821 C CA . ALA A 1 110 ? 7.921 -9.536 3.620 1.00 93.75 110 ALA A CA 1
ATOM 822 C C . ALA A 1 110 ? 9.033 -10.226 4.431 1.00 93.75 110 ALA A C 1
ATOM 824 O O . ALA A 1 110 ? 8.984 -10.283 5.656 1.00 93.75 110 ALA A O 1
ATOM 825 N N . THR A 1 111 ? 10.086 -10.698 3.753 1.00 92.62 111 THR A N 1
ATOM 826 C CA . THR A 1 111 ? 11.208 -11.392 4.406 1.00 92.62 111 THR A CA 1
ATOM 827 C C . THR A 1 111 ? 12.225 -10.438 5.045 1.00 92.62 111 THR A C 1
ATOM 829 O O . THR A 1 111 ? 12.839 -10.772 6.059 1.00 92.62 111 THR A O 1
ATOM 832 N N . SER A 1 112 ? 12.466 -9.269 4.442 1.00 90.00 112 SER A N 1
ATOM 833 C CA . SER A 1 112 ? 13.630 -8.425 4.774 1.00 90.00 112 SER A CA 1
ATOM 834 C C . SER A 1 112 ? 13.279 -7.144 5.532 1.00 90.00 112 SER A C 1
ATOM 836 O O . SER A 1 112 ? 14.147 -6.571 6.194 1.00 90.00 112 SER A O 1
ATOM 838 N N . VAL A 1 113 ? 12.037 -6.666 5.434 1.00 89.56 113 VAL A N 1
ATOM 839 C CA . VAL A 1 113 ? 11.575 -5.420 6.056 1.00 89.56 113 VAL A CA 1
ATOM 840 C C . VAL A 1 113 ? 10.821 -5.755 7.336 1.00 89.56 113 VAL A C 1
ATOM 842 O O . VAL A 1 113 ? 9.721 -6.282 7.292 1.00 89.56 113 VAL A O 1
ATOM 845 N N . LYS A 1 114 ? 11.402 -5.431 8.495 1.00 89.88 114 LYS A N 1
ATOM 846 C CA . LYS A 1 114 ? 10.788 -5.720 9.808 1.00 89.88 114 LYS A CA 1
ATOM 847 C C . LYS A 1 114 ? 9.655 -4.768 10.202 1.00 89.88 114 LYS A C 1
ATOM 849 O O . LYS A 1 114 ? 8.892 -5.078 11.102 1.00 89.88 114 LYS A O 1
ATOM 854 N N . ASP A 1 115 ? 9.621 -3.589 9.595 1.00 91.38 115 ASP A N 1
ATOM 855 C CA . ASP A 1 115 ? 8.631 -2.550 9.871 1.00 91.38 115 ASP A CA 1
ATOM 856 C C . ASP A 1 115 ? 7.362 -2.852 9.061 1.00 91.38 115 ASP A C 1
ATOM 858 O O . ASP A 1 115 ? 7.368 -2.760 7.833 1.00 91.38 115 ASP A O 1
ATOM 862 N N . GLU A 1 116 ? 6.303 -3.265 9.751 1.00 94.38 116 GLU A N 1
ATOM 863 C CA . GLU A 1 116 ? 5.045 -3.719 9.153 1.00 94.38 116 GLU A CA 1
ATOM 864 C C . GLU A 1 116 ? 4.281 -2.595 8.444 1.00 94.38 116 GLU A C 1
ATOM 866 O O . GLU A 1 116 ? 3.725 -2.814 7.369 1.00 94.38 116 GLU A O 1
ATOM 871 N N . GLU A 1 117 ? 4.336 -1.369 8.968 1.00 92.25 117 GLU A N 1
ATOM 872 C CA . GLU A 1 117 ? 3.752 -0.199 8.309 1.00 92.25 117 GLU A CA 1
ATOM 873 C C . GLU A 1 117 ? 4.452 0.053 6.966 1.00 92.25 117 GLU A C 1
ATOM 875 O O . GLU A 1 117 ? 3.808 0.307 5.947 1.00 92.25 117 GLU A O 1
ATOM 880 N N . ARG A 1 118 ? 5.786 -0.088 6.916 1.00 88.81 118 ARG A N 1
ATOM 881 C CA . ARG A 1 118 ? 6.531 -0.011 5.646 1.00 88.81 118 ARG A CA 1
ATOM 882 C C . ARG A 1 118 ? 6.162 -1.133 4.680 1.00 88.81 118 ARG A C 1
ATOM 884 O O . ARG A 1 118 ? 6.161 -0.896 3.472 1.00 88.81 118 ARG A O 1
ATOM 891 N N . GLN A 1 119 ? 5.857 -2.335 5.164 1.00 93.12 119 GLN A N 1
ATOM 892 C CA . GLN A 1 119 ? 5.326 -3.375 4.282 1.00 93.12 119 GLN A CA 1
ATOM 893 C C . GLN A 1 119 ? 3.974 -2.942 3.693 1.00 93.12 119 GLN A C 1
ATOM 895 O O . GLN A 1 119 ? 3.834 -2.938 2.471 1.00 93.12 119 GLN A O 1
ATOM 900 N N . ALA A 1 120 ? 3.050 -2.451 4.526 1.00 93.38 120 ALA A N 1
ATOM 901 C CA . ALA A 1 120 ? 1.734 -1.974 4.090 1.00 93.38 120 ALA A CA 1
ATOM 902 C C . ALA A 1 120 ? 1.810 -0.825 3.079 1.00 93.38 120 ALA A C 1
ATOM 904 O O . ALA A 1 120 ? 1.146 -0.868 2.043 1.00 93.38 120 ALA A O 1
ATOM 905 N N . ARG A 1 121 ? 2.704 0.149 3.287 1.00 90.38 121 ARG A N 1
ATOM 906 C CA . ARG A 1 121 ? 2.938 1.238 2.318 1.00 90.38 121 ARG A CA 1
ATOM 907 C C . ARG A 1 121 ? 3.473 0.752 0.968 1.00 90.38 121 ARG A C 1
ATOM 909 O O . ARG A 1 121 ? 3.342 1.465 -0.025 1.00 90.38 121 ARG A O 1
ATOM 916 N N . SER A 1 122 ? 4.082 -0.435 0.912 1.00 90.94 122 SER A N 1
ATOM 917 C CA . SER A 1 122 ? 4.549 -1.030 -0.348 1.00 90.94 122 SER A CA 1
ATOM 918 C C . SER A 1 122 ? 3.402 -1.617 -1.174 1.00 90.94 122 SER A C 1
ATOM 920 O O . SER A 1 122 ? 3.546 -1.738 -2.390 1.00 90.94 122 SER A O 1
ATOM 922 N N . GLY A 1 123 ? 2.275 -1.960 -0.534 1.00 92.19 123 GLY A N 1
ATOM 923 C CA . GLY A 1 123 ? 1.134 -2.639 -1.151 1.00 92.19 123 GLY A CA 1
ATOM 924 C C . GLY A 1 123 ? 0.596 -1.926 -2.387 1.00 92.19 123 GLY A C 1
ATOM 925 O O . GLY A 1 123 ? 0.371 -2.567 -3.410 1.00 92.19 123 GLY A O 1
ATOM 926 N N . GLU A 1 124 ? 0.479 -0.597 -2.342 1.00 89.44 124 GLU A N 1
ATOM 927 C CA . GLU A 1 124 ? -0.046 0.158 -3.482 1.00 89.44 124 GLU A CA 1
ATOM 928 C C . GLU A 1 124 ? 0.858 0.033 -4.708 1.00 89.44 124 GLU A C 1
ATOM 930 O O . GLU A 1 124 ? 0.387 -0.286 -5.792 1.00 89.44 124 GLU A O 1
ATOM 935 N N . VAL A 1 125 ? 2.171 0.193 -4.530 1.00 91.00 125 VAL A N 1
ATOM 936 C CA . VAL A 1 125 ? 3.151 0.087 -5.621 1.00 91.00 125 VAL A CA 1
ATOM 937 C C . VAL A 1 125 ? 3.175 -1.333 -6.192 1.00 91.00 125 VAL A C 1
ATOM 939 O O . VAL A 1 125 ? 3.279 -1.508 -7.408 1.00 91.00 125 VAL A O 1
ATOM 942 N N . LEU A 1 126 ? 3.064 -2.349 -5.328 1.00 93.62 126 LEU A N 1
ATOM 943 C CA . LEU A 1 126 ? 3.001 -3.756 -5.725 1.00 93.62 126 LEU A CA 1
ATOM 944 C C . LEU A 1 126 ? 1.787 -4.026 -6.623 1.00 93.62 126 LEU A C 1
ATOM 946 O O . LEU A 1 126 ? 1.942 -4.589 -7.711 1.00 93.62 126 LEU A O 1
ATOM 950 N N . LEU A 1 127 ? 0.607 -3.579 -6.192 1.00 92.69 127 LEU A N 1
ATOM 951 C CA . LEU A 1 127 ? -0.649 -3.786 -6.906 1.00 92.69 127 LEU A CA 1
ATOM 952 C C . LEU A 1 127 ? -0.767 -2.901 -8.156 1.00 92.69 127 LEU A C 1
ATOM 954 O O . LEU A 1 127 ? -1.215 -3.387 -9.191 1.00 92.69 127 LEU A O 1
ATOM 958 N N . GLU A 1 128 ? -0.294 -1.648 -8.123 1.00 90.50 128 GLU A N 1
ATOM 959 C CA . GLU A 1 128 ? -0.261 -0.752 -9.293 1.00 90.50 128 GLU A CA 1
ATOM 960 C C . GLU A 1 128 ? 0.570 -1.387 -10.422 1.00 90.50 128 GLU A C 1
ATOM 962 O O . GLU A 1 128 ? 0.201 -1.331 -11.597 1.00 90.50 128 GLU A O 1
ATOM 967 N N . CYS A 1 129 ? 1.660 -2.073 -10.059 1.00 92.62 129 CYS A N 1
ATOM 968 C CA . CYS A 1 129 ? 2.506 -2.855 -10.960 1.00 92.62 129 CYS A CA 1
ATOM 969 C C . CYS A 1 129 ? 1.884 -4.181 -11.442 1.00 92.62 129 CYS A C 1
ATOM 971 O O . CYS A 1 129 ? 2.504 -4.875 -12.253 1.00 92.62 129 CYS A O 1
ATOM 973 N N . GLY A 1 130 ? 0.692 -4.543 -10.960 1.00 93.75 130 GLY A N 1
ATOM 974 C CA . GLY A 1 130 ? 0.000 -5.797 -11.266 1.00 93.75 130 GLY A CA 1
ATOM 975 C C . GLY A 1 130 ? 0.597 -7.028 -10.578 1.00 93.75 130 GLY A C 1
ATOM 976 O O . GLY A 1 130 ? 0.393 -8.144 -11.053 1.00 93.75 130 GLY A O 1
ATOM 977 N N . GLY A 1 131 ? 1.396 -6.838 -9.526 1.00 95.00 131 GLY A N 1
ATOM 978 C CA . GLY A 1 131 ? 1.976 -7.930 -8.750 1.00 95.00 131 GLY A CA 1
ATOM 979 C C . GLY A 1 131 ? 1.010 -8.520 -7.726 1.00 95.00 131 GLY A C 1
ATOM 980 O O . GLY A 1 131 ? -0.004 -7.918 -7.385 1.00 95.00 131 GLY A O 1
ATOM 981 N N . ASP A 1 132 ? 1.373 -9.690 -7.209 1.00 95.31 132 ASP A N 1
ATOM 982 C CA . ASP A 1 132 ? 0.755 -10.288 -6.027 1.00 95.31 132 ASP A CA 1
ATOM 983 C C . ASP A 1 132 ? 1.435 -9.747 -4.755 1.00 95.31 132 ASP A C 1
ATOM 985 O O . ASP A 1 132 ? 2.667 -9.674 -4.684 1.00 95.31 132 ASP A O 1
ATOM 989 N N . ILE A 1 133 ? 0.628 -9.344 -3.769 1.00 93.31 133 ILE A N 1
ATOM 990 C CA . ILE A 1 133 ? 1.082 -8.790 -2.487 1.00 93.31 133 ILE A CA 1
ATOM 991 C C . ILE A 1 133 ? 1.625 -9.873 -1.540 1.00 93.31 133 ILE A C 1
ATOM 993 O O . ILE A 1 133 ? 2.434 -9.569 -0.662 1.00 93.31 133 ILE A O 1
ATOM 997 N N . GLY A 1 134 ? 1.231 -11.137 -1.733 1.00 94.31 134 GLY A N 1
ATOM 998 C CA . GLY A 1 134 ? 1.690 -12.278 -0.946 1.00 94.31 134 GLY A CA 1
ATOM 999 C C . GLY A 1 134 ? 1.574 -12.061 0.568 1.00 94.31 134 GLY A C 1
ATOM 1000 O O . GLY A 1 134 ? 0.526 -11.674 1.075 1.00 94.31 134 GLY A O 1
ATOM 1001 N N . ALA A 1 135 ? 2.678 -12.303 1.280 1.00 95.94 135 ALA A N 1
ATOM 1002 C CA . ALA A 1 135 ? 2.777 -12.205 2.741 1.00 95.94 135 ALA A CA 1
ATOM 1003 C C . ALA A 1 135 ? 3.137 -10.793 3.252 1.00 95.94 135 ALA A C 1
ATOM 1005 O O . ALA A 1 135 ? 3.592 -10.628 4.384 1.00 95.94 135 ALA A O 1
ATOM 1006 N N . CYS A 1 136 ? 3.035 -9.756 2.413 1.00 95.19 136 CYS A N 1
ATOM 1007 C CA . CYS A 1 136 ? 3.199 -8.391 2.903 1.00 95.19 136 CYS A CA 1
ATOM 1008 C C . CYS A 1 136 ? 1.993 -7.992 3.755 1.00 95.19 136 CYS A C 1
ATOM 1010 O O . CYS A 1 136 ? 0.841 -8.223 3.380 1.00 95.19 136 CYS A O 1
ATOM 1012 N N . LYS A 1 137 ? 2.267 -7.313 4.872 1.00 96.56 137 LYS A N 1
ATOM 1013 C CA . LYS A 1 137 ? 1.218 -6.640 5.644 1.00 96.56 137 LYS A CA 1
ATOM 1014 C C . LYS A 1 137 ? 0.514 -5.603 4.771 1.00 96.56 137 LYS A C 1
ATOM 1016 O O . LYS A 1 137 ? 1.164 -4.985 3.932 1.00 96.56 137 LYS A O 1
ATOM 1021 N N . LEU A 1 138 ? -0.794 -5.424 4.955 1.00 95.00 138 LEU A N 1
ATOM 1022 C CA . LEU A 1 138 ? -1.617 -4.554 4.098 1.00 95.00 138 LEU A CA 1
ATOM 1023 C C . LEU A 1 138 ? -2.633 -3.694 4.860 1.00 95.00 138 LEU A C 1
ATOM 1025 O O . LEU A 1 138 ? -3.031 -2.639 4.370 1.00 95.00 138 LEU A O 1
ATOM 1029 N N . ILE A 1 139 ? -3.039 -4.122 6.053 1.00 96.38 139 ILE A N 1
ATOM 1030 C CA . ILE A 1 139 ? -4.050 -3.455 6.875 1.00 96.38 139 ILE A CA 1
ATOM 1031 C C . ILE A 1 139 ? -3.629 -3.511 8.340 1.00 96.38 139 ILE A C 1
ATOM 1033 O O . ILE A 1 139 ? -3.064 -4.511 8.783 1.00 96.38 139 ILE A O 1
ATOM 1037 N N . LYS A 1 140 ? -3.909 -2.455 9.098 1.00 97.44 140 LYS A N 1
ATOM 1038 C CA . LYS A 1 140 ? -3.790 -2.459 10.558 1.00 97.44 140 LYS A CA 1
ATOM 1039 C C . LYS A 1 140 ? -5.172 -2.658 11.161 1.00 97.44 140 LYS A C 1
ATOM 1041 O O . LYS A 1 140 ? -6.075 -1.925 10.787 1.00 97.44 140 LYS A O 1
ATOM 1046 N N . TRP A 1 141 ? -5.357 -3.596 12.082 1.00 97.06 141 TRP A N 1
ATOM 1047 C CA . TRP A 1 141 ? -6.615 -3.753 12.818 1.00 97.06 141 TRP A CA 1
ATOM 1048 C C . TRP A 1 141 ? -6.325 -3.887 14.310 1.00 97.06 141 TRP A C 1
ATOM 1050 O O . TRP A 1 141 ? -5.807 -4.902 14.788 1.00 97.06 141 TRP A O 1
ATOM 1060 N N . GLY A 1 142 ? -6.628 -2.814 15.039 1.00 92.38 142 GLY A N 1
ATOM 1061 C CA . GLY A 1 142 ? -6.171 -2.618 16.406 1.00 92.38 142 GLY A CA 1
ATOM 1062 C C . GLY A 1 142 ? -4.650 -2.538 16.497 1.00 92.38 142 GLY A C 1
ATOM 1063 O O . GLY A 1 142 ? -4.029 -1.696 15.843 1.00 92.38 142 GLY A O 1
ATOM 1064 N N . ALA A 1 143 ? -4.044 -3.389 17.325 1.00 92.00 143 ALA A N 1
ATOM 1065 C CA . ALA A 1 143 ? -2.593 -3.417 17.505 1.00 92.00 143 ALA A CA 1
ATOM 1066 C C . ALA A 1 143 ? -1.845 -4.134 16.366 1.00 92.00 143 ALA A C 1
ATOM 1068 O O . ALA A 1 143 ? -0.649 -3.900 16.191 1.00 92.00 143 ALA A O 1
ATOM 1069 N N . ASP A 1 144 ? -2.537 -4.973 15.592 1.00 96.69 144 ASP A N 1
ATOM 1070 C CA . ASP A 1 144 ? -1.905 -5.904 14.661 1.00 96.69 144 ASP A CA 1
ATOM 1071 C C . ASP A 1 144 ? -1.891 -5.370 13.231 1.00 96.69 144 ASP A C 1
ATOM 1073 O O . ASP A 1 144 ? -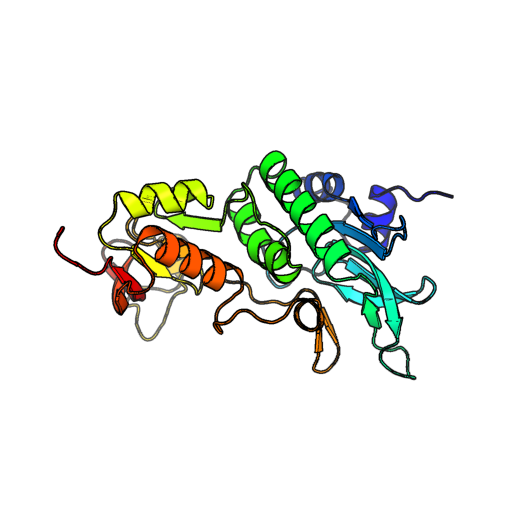2.894 -4.855 12.726 1.00 96.69 144 ASP A O 1
ATOM 1077 N N . TRP A 1 145 ? -0.771 -5.575 12.545 1.00 97.44 145 TRP A N 1
ATOM 1078 C CA . TRP A 1 145 ? -0.709 -5.506 11.092 1.00 97.44 145 TRP A CA 1
ATOM 1079 C C . TRP A 1 145 ? -0.974 -6.885 10.504 1.00 97.44 145 TRP A C 1
ATOM 1081 O O . TRP A 1 145 ? -0.311 -7.861 10.863 1.00 97.44 145 TRP A O 1
ATOM 1091 N N . LEU A 1 146 ? -1.920 -6.961 9.573 1.00 98.19 146 LEU A N 1
ATOM 1092 C CA . LEU A 1 146 ? -2.389 -8.213 8.993 1.00 98.19 146 LEU A CA 1
ATOM 1093 C C . LEU A 1 146 ? -1.953 -8.338 7.530 1.00 98.19 146 LEU A C 1
ATOM 1095 O O . LEU A 1 146 ? -1.996 -7.368 6.764 1.00 98.19 146 LEU A O 1
ATOM 1099 N N . GLU A 1 147 ? -1.535 -9.541 7.146 1.00 97.69 147 GLU A N 1
ATOM 1100 C CA . GLU A 1 147 ? -1.513 -9.989 5.749 1.00 97.69 147 GLU A CA 1
ATOM 1101 C C . GLU A 1 147 ? -2.916 -10.454 5.306 1.00 97.69 147 GLU A C 1
ATOM 1103 O O . GLU A 1 147 ? -3.861 -10.475 6.098 1.00 97.69 147 GLU A O 1
ATOM 1108 N N . ALA A 1 148 ? -3.070 -10.837 4.035 1.00 97.50 148 ALA A N 1
ATOM 1109 C CA . ALA A 1 148 ? -4.372 -11.205 3.472 1.00 97.50 148 ALA A CA 1
ATOM 1110 C C . ALA A 1 148 ? -5.029 -12.393 4.199 1.00 97.50 148 ALA A C 1
ATOM 1112 O O . ALA A 1 148 ? -6.183 -12.291 4.607 1.00 97.50 148 ALA A O 1
ATOM 1113 N N . SER A 1 149 ? -4.282 -13.475 4.436 1.00 97.12 149 SER A N 1
ATOM 1114 C CA . SER A 1 149 ? -4.755 -14.664 5.162 1.00 97.12 149 SER A CA 1
ATOM 1115 C C . SER A 1 149 ? -5.202 -14.345 6.588 1.00 97.12 149 SER A C 1
ATOM 1117 O O . SER A 1 149 ? -6.246 -14.814 7.032 1.00 97.12 149 SER A O 1
ATOM 1119 N N . GLU A 1 150 ? -4.437 -13.518 7.301 1.00 98.00 150 GLU A N 1
ATOM 1120 C CA . GLU A 1 150 ? -4.761 -13.113 8.672 1.00 98.00 150 GLU A CA 1
ATOM 1121 C C . GLU A 1 150 ? -6.020 -12.233 8.718 1.00 98.00 150 GLU A C 1
ATOM 1123 O O . GLU A 1 150 ? -6.849 -12.378 9.619 1.00 98.00 150 GLU A O 1
ATOM 1128 N N . LEU A 1 151 ? -6.194 -11.342 7.732 1.00 98.19 151 LEU A N 1
ATOM 1129 C CA . LEU A 1 151 ? -7.422 -10.564 7.580 1.00 98.19 151 LEU A CA 1
ATOM 1130 C C . LEU A 1 151 ? -8.622 -11.481 7.319 1.00 98.19 151 LEU A C 1
ATOM 1132 O O . LEU A 1 151 ? -9.653 -11.322 7.970 1.00 98.19 151 LEU A O 1
ATOM 1136 N N . GLU A 1 152 ? -8.496 -12.445 6.404 1.00 97.81 152 GLU A N 1
ATOM 1137 C CA . GLU A 1 152 ? -9.566 -13.404 6.119 1.00 97.81 152 GLU A CA 1
ATOM 1138 C C . GLU A 1 152 ? -10.001 -14.170 7.370 1.00 97.81 152 GLU A C 1
ATOM 1140 O O . GLU A 1 152 ? -11.196 -14.262 7.660 1.00 97.81 152 GLU A O 1
ATOM 1145 N N . ASP A 1 153 ? -9.041 -14.708 8.123 1.00 97.62 153 ASP A N 1
ATOM 1146 C CA . ASP A 1 153 ? -9.312 -15.462 9.345 1.00 97.62 153 ASP A CA 1
ATOM 1147 C C . ASP A 1 153 ? -10.017 -14.602 10.394 1.00 97.62 153 ASP A C 1
ATOM 1149 O O . ASP A 1 153 ? -10.991 -15.046 11.010 1.00 97.62 153 ASP A O 1
ATOM 1153 N N . ARG A 1 154 ? -9.587 -13.345 10.553 1.00 97.56 154 ARG A N 1
ATOM 1154 C CA . ARG A 1 154 ? -10.223 -12.415 11.487 1.00 97.56 154 ARG A CA 1
ATOM 1155 C C . ARG A 1 154 ? -11.652 -12.091 11.060 1.00 97.56 154 ARG A C 1
ATOM 1157 O O . ARG A 1 154 ? -12.560 -12.188 11.884 1.00 97.56 154 ARG A O 1
ATOM 1164 N N . LEU A 1 155 ? -11.878 -11.817 9.773 1.00 97.62 155 LEU A N 1
ATOM 1165 C CA . LEU A 1 155 ? -13.211 -11.562 9.215 1.00 97.62 155 LEU A CA 1
ATOM 1166 C C . LEU A 1 155 ? -14.167 -12.744 9.409 1.00 97.62 155 LEU A C 1
ATOM 1168 O O . LEU A 1 155 ? -15.328 -12.528 9.745 1.00 97.62 155 LEU A O 1
ATOM 1172 N N . ARG A 1 156 ? -13.703 -13.995 9.278 1.00 96.31 156 ARG A N 1
ATOM 1173 C CA . ARG A 1 156 ? -14.537 -15.194 9.520 1.00 96.31 156 ARG A CA 1
ATOM 1174 C C . ARG A 1 156 ? -15.094 -15.264 10.945 1.00 96.31 156 ARG A C 1
ATOM 1176 O O . ARG A 1 156 ? -16.130 -15.886 11.159 1.00 96.31 156 ARG A O 1
ATOM 1183 N N . SER A 1 157 ? -14.403 -14.658 11.908 1.00 94.75 157 SER A N 1
ATOM 1184 C CA . SER A 1 157 ? -14.815 -14.614 13.316 1.00 94.75 157 SER A CA 1
ATOM 1185 C C . SER A 1 157 ? -15.553 -13.332 13.717 1.00 94.75 157 SER A C 1
ATOM 1187 O O . SER A 1 157 ? -16.036 -13.239 14.845 1.00 94.75 157 SER A O 1
ATOM 1189 N N . SER A 1 158 ? -15.660 -12.363 12.806 1.00 95.44 158 SER A N 1
ATOM 1190 C CA . SER A 1 158 ? -16.259 -11.054 13.055 1.00 95.44 158 SER A CA 1
ATOM 1191 C C . SER A 1 158 ? -17.627 -10.927 12.390 1.00 95.44 158 SER A C 1
ATOM 1193 O O . SER A 1 158 ? -17.873 -11.459 11.311 1.00 95.44 158 SER A O 1
ATOM 1195 N N . THR A 1 159 ? -18.518 -10.169 13.023 1.00 95.06 159 THR A N 1
ATOM 1196 C CA . THR A 1 159 ? -19.842 -9.819 12.479 1.00 95.06 159 THR A CA 1
ATOM 1197 C C . THR A 1 159 ? -19.891 -8.400 11.918 1.00 95.06 159 THR A C 1
ATOM 1199 O O . THR A 1 159 ? -20.896 -7.989 11.350 1.00 95.06 159 THR A O 1
ATOM 1202 N N . GLU A 1 160 ? -18.834 -7.619 12.118 1.00 96.19 160 GLU A N 1
ATOM 1203 C CA . GLU A 1 160 ? -18.717 -6.243 11.653 1.00 96.19 160 GLU A CA 1
ATOM 1204 C C . GLU A 1 160 ? -17.235 -5.919 11.438 1.00 96.19 160 GLU A C 1
ATOM 1206 O O . GLU A 1 160 ? -16.368 -6.393 12.178 1.00 96.19 160 GLU A O 1
ATOM 1211 N N . LEU A 1 161 ? -16.949 -5.119 10.413 1.00 97.69 161 LEU A N 1
ATOM 1212 C CA . LEU A 1 161 ? -15.660 -4.474 10.195 1.00 97.69 161 LEU A CA 1
ATOM 1213 C C . LEU A 1 161 ? -15.913 -2.979 10.036 1.00 97.69 161 LEU A C 1
ATOM 1215 O O . LEU A 1 161 ? -16.619 -2.571 9.115 1.00 97.69 161 LEU A O 1
ATOM 1219 N N . VAL A 1 162 ? -15.288 -2.177 10.893 1.00 97.62 162 VAL A N 1
ATOM 1220 C CA . VAL A 1 162 ? -15.251 -0.718 10.769 1.00 97.62 162 VAL A CA 1
ATOM 1221 C C . VAL A 1 162 ? -13.865 -0.333 10.263 1.00 97.62 162 VAL A C 1
ATOM 1223 O O . VAL A 1 162 ? -12.863 -0.687 10.884 1.00 97.62 162 VAL A O 1
ATOM 1226 N N . ILE A 1 163 ? -13.789 0.346 9.120 1.00 96.81 163 ILE A N 1
ATOM 1227 C CA . ILE A 1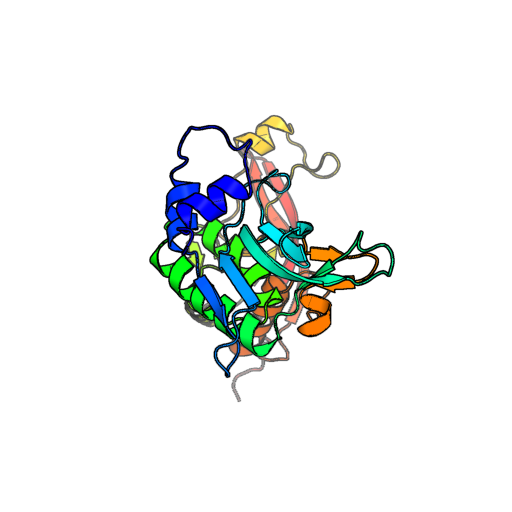 163 ? -12.526 0.555 8.406 1.00 96.81 163 ILE A CA 1
ATOM 1228 C C . ILE A 1 163 ? -12.403 1.963 7.813 1.00 96.81 163 ILE A C 1
ATOM 1230 O O . ILE A 1 163 ? -13.344 2.498 7.228 1.00 96.81 163 ILE A O 1
ATOM 1234 N N . SER A 1 164 ? -11.206 2.542 7.936 1.00 95.06 164 SER A N 1
ATOM 1235 C CA . SER A 1 164 ? -10.774 3.722 7.181 1.00 95.06 164 SER A CA 1
ATOM 1236 C C . SER A 1 164 ? -9.928 3.299 5.982 1.00 95.06 164 SER A C 1
ATOM 1238 O O . SER A 1 164 ? -8.927 2.595 6.144 1.00 95.06 164 SER A O 1
ATOM 1240 N N . PHE A 1 165 ? -10.302 3.761 4.788 1.00 91.81 165 PHE A N 1
ATOM 1241 C CA . PHE A 1 165 ? -9.477 3.650 3.578 1.00 91.81 165 PHE A CA 1
ATOM 1242 C C . PHE A 1 165 ? -8.628 4.902 3.310 1.00 91.81 165 PHE A C 1
ATOM 1244 O O . PHE A 1 165 ? -7.770 4.879 2.429 1.00 91.81 165 PHE A O 1
ATOM 1251 N N . ASP A 1 166 ? -8.828 5.963 4.096 1.00 87.25 166 ASP A N 1
ATOM 1252 C CA . ASP A 1 166 ? -8.127 7.245 3.966 1.00 87.25 166 ASP A CA 1
ATOM 1253 C C . ASP A 1 166 ? -6.855 7.325 4.821 1.00 87.25 166 ASP A C 1
ATOM 1255 O O . ASP A 1 166 ? -6.204 8.369 4.884 1.00 87.25 166 ASP A O 1
ATOM 1259 N N . GLY A 1 167 ? -6.439 6.207 5.422 1.00 88.00 167 GLY A N 1
ATOM 1260 C CA . GLY A 1 167 ? -5.258 6.136 6.270 1.00 88.00 167 GLY A CA 1
ATOM 1261 C C . GLY A 1 167 ? -5.519 6.582 7.704 1.00 88.00 167 GLY A C 1
ATOM 1262 O O . GLY A 1 167 ? -6.579 6.316 8.273 1.00 88.00 167 GLY A O 1
ATOM 1263 N N . GLU A 1 168 ? -4.491 7.181 8.302 1.00 89.00 168 GLU A N 1
ATOM 1264 C CA . GLU A 1 168 ? -4.516 7.670 9.681 1.00 89.00 168 GLU A CA 1
ATOM 1265 C C . GLU A 1 168 ? -5.395 8.919 9.816 1.00 89.00 168 GLU A C 1
ATOM 1267 O O . GLU A 1 168 ? -5.670 9.620 8.845 1.00 89.00 168 GLU A O 1
ATOM 1272 N N . PHE A 1 169 ? -5.847 9.187 11.039 1.00 92.31 169 PHE A N 1
ATOM 1273 C CA . PHE A 1 169 ? -6.712 10.323 11.324 1.00 92.31 169 PHE A CA 1
ATOM 1274 C C . PHE A 1 169 ? -5.891 11.562 11.649 1.00 92.31 169 PHE A C 1
ATOM 1276 O O . PHE A 1 169 ? -5.034 11.526 12.530 1.00 92.31 169 PHE A O 1
ATOM 1283 N N . ASP A 1 170 ? -6.214 12.662 10.978 1.00 91.69 170 ASP A N 1
ATOM 1284 C CA . ASP A 1 170 ? -5.703 13.991 11.290 1.00 91.69 170 ASP A CA 1
ATOM 1285 C C . ASP A 1 170 ? -6.710 14.782 12.137 1.00 91.69 170 ASP A C 1
ATOM 1287 O O . ASP A 1 170 ? -7.915 14.505 12.129 1.00 91.69 170 ASP A O 1
ATOM 1291 N N . TYR A 1 171 ? -6.196 15.783 12.856 1.00 94.50 171 TYR A N 1
ATOM 1292 C CA . TYR A 1 171 ? -7.001 16.753 13.598 1.00 94.50 171 TYR A CA 1
ATOM 1293 C C . TYR A 1 171 ? -7.897 17.557 12.648 1.00 94.50 171 TYR A C 1
ATOM 1295 O O . TYR A 1 171 ? -7.412 18.084 11.642 1.00 94.50 171 TYR A O 1
ATOM 1303 N N . ASP A 1 172 ? -9.165 17.705 13.016 1.00 94.19 172 ASP A N 1
ATOM 1304 C CA . ASP A 1 172 ? -10.163 18.500 12.302 1.00 94.19 172 ASP A CA 1
ATOM 1305 C C . ASP A 1 172 ? -10.671 19.630 13.211 1.00 94.19 172 ASP A C 1
ATOM 1307 O O . ASP A 1 172 ? -11.273 19.377 14.251 1.00 94.19 172 ASP A O 1
ATOM 1311 N N . GLU A 1 173 ? -10.434 20.887 12.822 1.00 93.31 173 GLU A N 1
ATOM 1312 C CA . GLU A 1 173 ? -10.806 22.058 13.629 1.00 93.31 173 GLU A CA 1
ATOM 1313 C C . GLU A 1 173 ? -12.313 22.291 13.760 1.00 93.31 173 GLU A C 1
ATOM 1315 O O . GLU A 1 173 ? -12.738 22.962 14.701 1.00 93.31 173 GLU A O 1
ATOM 1320 N N . ASP A 1 174 ? -13.106 21.741 12.840 1.00 92.94 174 ASP A N 1
ATOM 1321 C CA . ASP A 1 174 ? -14.558 21.880 12.833 1.00 92.94 174 ASP A CA 1
ATOM 1322 C C . ASP A 1 174 ? -15.247 20.748 13.615 1.00 92.94 174 ASP A C 1
ATOM 1324 O O . ASP A 1 174 ? -16.389 20.912 14.055 1.00 92.94 174 ASP A O 1
ATOM 1328 N N . GLN A 1 175 ? -14.575 19.602 13.789 1.00 92.12 175 GLN A N 1
ATOM 1329 C CA . GLN A 1 175 ? -15.141 18.404 14.429 1.00 92.12 175 GLN A CA 1
ATOM 1330 C C . GLN A 1 175 ? -14.552 18.108 15.814 1.00 92.12 175 GLN A C 1
ATOM 1332 O O . GLN A 1 175 ? -15.263 17.589 16.677 1.00 92.12 175 GLN A O 1
ATOM 1337 N N . ASP A 1 176 ? -13.274 18.418 16.040 1.00 94.06 176 ASP A N 1
ATOM 1338 C CA . ASP A 1 176 ? -12.551 17.989 17.234 1.00 94.06 176 ASP A CA 1
ATOM 1339 C C . ASP A 1 176 ? -12.493 19.085 18.305 1.00 94.06 176 ASP A C 1
ATOM 1341 O O . ASP A 1 176 ? -11.810 20.097 18.161 1.00 94.06 176 ASP A O 1
ATOM 1345 N N . ASP A 1 177 ? -13.126 18.833 19.452 1.00 92.94 177 ASP A N 1
ATOM 1346 C CA . ASP A 1 177 ? -13.058 19.707 20.634 1.00 92.94 177 ASP A CA 1
ATOM 1347 C C . ASP A 1 177 ? -11.813 19.410 21.498 1.00 92.94 177 ASP A C 1
ATOM 1349 O O . ASP A 1 177 ? -11.894 19.139 22.698 1.00 92.94 177 ASP A O 1
ATOM 1353 N N . VAL A 1 178 ? -10.636 19.378 20.866 1.00 95.56 178 VAL A N 1
ATOM 1354 C CA . VAL A 1 178 ? -9.331 19.203 21.530 1.00 95.56 178 VAL A CA 1
ATOM 1355 C C . VAL A 1 178 ? -8.284 20.104 20.896 1.00 95.56 178 VAL A C 1
ATOM 1357 O O . VAL A 1 178 ? -8.435 20.569 19.771 1.00 95.56 178 VAL A O 1
ATOM 1360 N N . HIS A 1 179 ? -7.177 20.367 21.587 1.00 95.12 179 HIS A N 1
ATOM 1361 C CA . HIS A 1 179 ? -6.139 21.194 20.985 1.00 95.12 179 HIS A CA 1
ATOM 1362 C C . HIS A 1 179 ? -5.375 20.404 19.893 1.00 95.12 179 HIS A C 1
ATOM 1364 O O . HIS A 1 179 ? -4.957 19.272 20.149 1.00 95.12 179 HIS A O 1
ATOM 1370 N N . PRO A 1 180 ? -5.041 20.991 18.719 1.00 96.00 180 PRO A N 1
ATOM 1371 C CA . PRO A 1 180 ? -4.348 20.277 17.635 1.00 96.00 180 PRO A CA 1
ATOM 1372 C C . PRO A 1 180 ? -3.022 19.628 18.058 1.00 96.00 180 PRO A C 1
ATOM 1374 O O . PRO A 1 180 ? -2.565 18.647 17.476 1.00 96.00 180 PRO A O 1
ATOM 1377 N N . LYS A 1 181 ? -2.352 20.221 19.053 1.00 95.44 181 LYS A N 1
ATOM 1378 C CA . LYS A 1 181 ? -1.132 19.655 19.643 1.00 95.44 181 LYS A CA 1
ATOM 1379 C C . LYS A 1 181 ? -1.422 18.395 20.466 1.00 95.44 181 LYS A C 1
ATOM 1381 O O . LYS A 1 181 ? -0.684 17.432 20.322 1.00 95.44 181 LYS A O 1
ATOM 1386 N N . GLU A 1 182 ? -2.472 18.414 21.286 1.00 95.69 182 GLU A N 1
ATOM 1387 C CA . GLU A 1 182 ? -2.880 17.265 22.107 1.00 95.69 182 GLU A CA 1
ATOM 1388 C C . GLU A 1 182 ? -3.298 16.107 21.208 1.00 95.69 182 GLU A C 1
ATOM 1390 O O . GLU A 1 182 ? -2.845 14.990 21.409 1.00 95.69 182 GLU A O 1
ATOM 1395 N N . PHE A 1 183 ? -4.046 16.388 20.137 1.00 96.44 183 PHE A N 1
ATOM 1396 C CA . PHE A 1 183 ? -4.374 15.378 19.134 1.00 96.44 183 PHE A CA 1
ATOM 1397 C C . PHE A 1 183 ? -3.115 14.693 18.580 1.00 96.44 183 PHE A C 1
ATOM 1399 O O . PHE A 1 183 ? -2.987 13.475 18.643 1.00 96.44 183 PHE A O 1
ATOM 1406 N N . ARG A 1 184 ? -2.136 15.465 18.088 1.00 93.69 184 ARG A N 1
ATOM 1407 C CA . ARG A 1 184 ? -0.912 14.898 17.489 1.00 93.69 184 ARG A CA 1
ATOM 1408 C C . ARG A 1 184 ? -0.038 14.114 18.468 1.00 93.69 184 ARG A C 1
ATOM 1410 O O . ARG A 1 184 ? 0.711 13.246 18.031 1.00 93.69 184 ARG A O 1
ATOM 1417 N N . GLU A 1 185 ? -0.056 14.471 19.748 1.00 94.56 185 GLU A N 1
ATOM 1418 C CA . GLU A 1 185 ? 0.836 13.885 20.754 1.00 94.56 185 GLU A CA 1
ATOM 1419 C C . GLU A 1 185 ? 0.176 12.745 21.544 1.00 94.56 185 GLU A C 1
ATOM 1421 O O . GLU A 1 185 ? 0.880 11.851 22.012 1.00 94.56 185 GLU A O 1
ATOM 1426 N N . GLU A 1 186 ? -1.151 12.757 21.686 1.00 96.06 186 GLU A N 1
ATOM 1427 C CA . GLU A 1 186 ? -1.871 11.904 22.638 1.00 96.06 186 GLU A CA 1
ATOM 1428 C C . GLU A 1 186 ? -3.009 11.080 22.021 1.00 96.06 186 GLU A C 1
ATOM 1430 O O . GLU A 1 186 ? -3.602 10.268 22.735 1.00 96.06 186 GLU A O 1
ATOM 1435 N N . PHE A 1 187 ? -3.327 11.247 20.730 1.00 96.44 187 PHE A N 1
ATOM 1436 C CA . PHE A 1 187 ? -4.389 10.470 20.089 1.00 96.44 187 PHE A CA 1
ATOM 1437 C C . PHE A 1 187 ? -4.116 8.963 20.149 1.00 96.44 187 PHE A C 1
ATOM 1439 O O . PHE A 1 187 ? -3.070 8.466 19.725 1.00 96.44 187 PHE A O 1
ATOM 1446 N N . GLN A 1 188 ? -5.102 8.230 20.660 1.00 95.38 188 GLN A N 1
ATOM 1447 C CA . GLN A 1 188 ? -5.101 6.777 20.748 1.00 95.38 188 GLN A CA 1
ATOM 1448 C C . GLN A 1 188 ? -6.220 6.223 19.876 1.00 95.38 188 GLN A C 1
ATOM 1450 O O . GLN A 1 188 ? -7.402 6.426 20.159 1.00 95.38 188 GLN A O 1
ATOM 1455 N N . LEU A 1 189 ? -5.827 5.513 18.822 1.00 95.25 189 LEU A N 1
ATOM 1456 C CA . LEU A 1 189 ? -6.736 4.814 17.922 1.00 95.25 189 LEU A CA 1
ATOM 1457 C C . LEU A 1 189 ? -7.479 3.693 18.667 1.00 95.25 189 LEU A C 1
ATOM 1459 O O . LEU A 1 189 ? -6.867 2.927 19.410 1.00 95.25 189 LEU A O 1
ATOM 1463 N N . SER A 1 190 ? -8.784 3.575 18.426 1.00 96.19 190 SER A N 1
ATOM 1464 C CA . SER A 1 190 ? -9.602 2.467 18.923 1.00 96.19 190 SER A CA 1
ATOM 1465 C C . SER A 1 190 ? -9.173 1.133 18.302 1.00 96.19 190 SER A C 1
ATOM 1467 O O . SER A 1 190 ? -8.945 1.040 17.096 1.00 96.19 190 SER A O 1
ATOM 1469 N N . GLU A 1 191 ? -9.117 0.075 19.116 1.00 95.19 191 GLU A N 1
ATOM 1470 C CA . GLU A 1 191 ? -8.732 -1.265 18.655 1.00 95.19 191 GLU A CA 1
ATOM 1471 C C . GLU A 1 191 ? -9.753 -1.908 17.702 1.00 95.19 191 GLU A C 1
ATOM 1473 O O . GLU A 1 191 ? -9.432 -2.854 16.982 1.00 95.19 191 GLU A O 1
ATOM 1478 N N . GLU A 1 192 ? -10.977 -1.382 17.678 1.00 94.88 192 GLU A N 1
ATOM 1479 C CA . GLU A 1 192 ? -12.067 -1.866 16.829 1.00 94.88 192 GLU A CA 1
ATOM 1480 C C . GLU A 1 192 ? -11.935 -1.390 15.376 1.00 94.88 192 GLU A C 1
ATOM 1482 O O . GLU A 1 192 ? -12.524 -1.993 14.478 1.00 94.88 192 GLU A O 1
ATOM 1487 N N . ILE A 1 193 ? -11.139 -0.342 15.135 1.00 96.38 193 ILE A N 1
ATOM 1488 C CA . ILE A 1 193 ? -10.990 0.283 13.822 1.00 96.38 193 ILE A CA 1
ATOM 1489 C C . ILE A 1 193 ? -9.853 -0.372 13.045 1.00 96.38 193 ILE A C 1
ATOM 1491 O O . ILE A 1 193 ? -8.723 -0.506 13.529 1.00 96.38 193 ILE A O 1
ATOM 1495 N N . ALA A 1 194 ? -10.150 -0.736 11.803 1.00 97.62 194 ALA A N 1
ATOM 1496 C CA . ALA A 1 194 ? -9.151 -1.129 10.831 1.00 97.62 194 ALA A CA 1
ATOM 1497 C C . ALA A 1 194 ? -8.721 0.062 9.959 1.00 97.62 194 ALA A C 1
ATOM 1499 O O . ALA A 1 194 ? -9.521 0.938 9.634 1.00 97.62 194 ALA A O 1
ATOM 1500 N N . LEU A 1 195 ? -7.454 0.093 9.555 1.00 95.75 195 LEU A N 1
ATOM 1501 C CA . LEU A 1 195 ? -6.860 1.139 8.733 1.00 95.75 195 LEU A CA 1
ATOM 1502 C C . LEU A 1 195 ? -6.152 0.524 7.532 1.00 95.75 195 LEU A C 1
ATOM 1504 O O . LEU A 1 195 ? -5.216 -0.268 7.680 1.00 95.75 195 LEU A O 1
ATOM 1508 N N . VAL A 1 196 ? -6.548 0.957 6.343 1.00 94.44 196 VAL A N 1
ATOM 1509 C CA . VAL A 1 196 ? -5.746 0.822 5.129 1.00 94.44 196 VAL A CA 1
ATOM 1510 C C . VAL A 1 196 ? -5.008 2.132 4.933 1.00 94.44 196 VAL A C 1
ATOM 1512 O O . VAL A 1 196 ? -5.618 3.199 4.901 1.00 94.44 196 VAL A O 1
ATOM 1515 N N . LEU A 1 197 ? -3.682 2.058 4.830 1.00 89.44 197 LEU A N 1
ATOM 1516 C CA . LEU A 1 197 ? -2.874 3.251 4.628 1.00 89.44 197 LEU A CA 1
ATOM 1517 C C . LEU A 1 197 ? -3.197 3.886 3.280 1.00 89.44 197 LEU A C 1
ATOM 1519 O O . LEU A 1 197 ? -3.166 3.229 2.239 1.00 89.44 197 LEU A O 1
ATOM 1523 N N . ARG A 1 198 ? -3.427 5.194 3.313 1.00 80.00 198 ARG A N 1
ATOM 1524 C CA . ARG A 1 198 ? -3.572 6.001 2.114 1.00 80.00 198 ARG A CA 1
ATOM 1525 C C . ARG A 1 198 ? -2.274 6.037 1.318 1.00 80.00 198 ARG A C 1
ATOM 1527 O O . ARG A 1 198 ? -1.173 6.095 1.877 1.00 80.00 198 ARG A O 1
ATOM 1534 N N . HIS A 1 199 ? -2.417 6.054 -0.001 1.00 73.06 199 HIS A N 1
ATOM 1535 C CA . HIS A 1 199 ? -1.315 6.273 -0.921 1.00 73.06 199 HIS A CA 1
ATOM 1536 C C . HIS A 1 199 ? -1.562 7.530 -1.759 1.00 73.06 199 HIS A C 1
ATOM 1538 O O . HIS A 1 199 ? -2.474 7.580 -2.577 1.00 73.06 199 HIS A O 1
ATOM 1544 N N . ASP A 1 200 ? -0.717 8.543 -1.573 1.00 62.22 200 ASP A N 1
ATOM 1545 C CA . ASP A 1 200 ? -0.872 9.868 -2.193 1.00 62.22 200 ASP A CA 1
ATOM 1546 C C . ASP A 1 200 ? -0.096 10.030 -3.503 1.00 62.22 200 ASP A C 1
ATOM 1548 O O . ASP A 1 200 ? 0.425 11.104 -3.817 1.00 62.22 200 ASP A O 1
ATOM 1552 N N . GLY A 1 201 ? 0.040 8.960 -4.278 1.00 68.25 201 GLY A N 1
ATOM 1553 C CA . GLY A 1 201 ? 0.966 8.961 -5.396 1.00 68.25 201 GLY A CA 1
ATOM 1554 C C . GLY A 1 201 ? 0.593 8.036 -6.532 1.00 68.25 201 GLY A C 1
ATOM 1555 O O . GLY A 1 201 ? -0.254 7.164 -6.443 1.00 68.25 201 GLY A O 1
ATOM 1556 N N . THR A 1 202 ? 1.276 8.267 -7.639 1.00 77.19 202 THR A N 1
ATOM 1557 C CA . THR A 1 202 ? 1.499 7.254 -8.663 1.00 77.19 202 THR A CA 1
ATOM 1558 C C . THR A 1 202 ? 3.000 7.085 -8.809 1.00 77.19 202 THR A C 1
ATOM 1560 O O . THR A 1 202 ? 3.757 8.020 -8.520 1.00 77.19 202 THR A O 1
ATOM 1563 N N . ILE A 1 203 ? 3.439 5.926 -9.293 1.00 85.69 203 ILE A N 1
ATOM 1564 C CA . ILE A 1 203 ? 4.843 5.673 -9.608 1.00 85.69 203 ILE A CA 1
ATOM 1565 C C . ILE A 1 203 ? 5.403 6.700 -10.603 1.00 85.69 203 ILE A C 1
ATOM 1567 O O . ILE A 1 203 ? 6.539 7.155 -10.435 1.00 85.69 203 ILE A O 1
ATOM 1571 N N . LEU A 1 204 ? 4.635 7.072 -11.632 1.00 85.12 204 LEU A N 1
ATOM 1572 C CA . LEU A 1 204 ? 5.050 8.054 -12.630 1.00 85.12 204 LEU A CA 1
ATOM 1573 C C . LEU A 1 204 ? 3.851 8.721 -13.303 1.00 85.12 204 LEU A C 1
ATOM 1575 O O . LEU A 1 204 ? 3.004 8.060 -13.898 1.00 85.12 204 LEU A O 1
ATOM 1579 N N . ARG A 1 205 ? 3.858 10.055 -13.345 1.00 83.44 205 ARG A N 1
ATOM 1580 C CA . ARG A 1 205 ? 2.936 10.839 -14.173 1.00 83.44 205 ARG A CA 1
ATOM 1581 C C . ARG A 1 205 ? 3.678 11.465 -15.351 1.00 83.44 205 ARG A C 1
ATOM 1583 O O . ARG A 1 205 ? 4.626 12.222 -15.154 1.00 83.44 205 ARG A O 1
ATOM 1590 N N . VAL A 1 206 ? 3.222 11.181 -16.570 1.00 76.44 206 VAL A N 1
ATOM 1591 C CA . VAL A 1 206 ? 3.743 11.762 -17.815 1.00 76.44 206 VAL A CA 1
ATOM 1592 C C . VAL A 1 206 ? 2.601 12.431 -18.574 1.00 76.44 206 VAL A C 1
ATOM 1594 O O . VAL A 1 206 ? 1.787 11.769 -19.217 1.00 76.44 206 VAL A O 1
ATOM 1597 N N . GLY A 1 207 ? 2.518 13.760 -18.493 1.00 76.75 207 GLY A N 1
ATOM 1598 C CA . GLY A 1 207 ? 1.377 14.500 -19.038 1.00 76.75 207 GLY A CA 1
ATOM 1599 C C . GLY A 1 207 ? 0.068 14.072 -18.363 1.00 76.75 207 GLY A C 1
ATOM 1600 O O . GLY A 1 207 ? -0.053 14.158 -17.142 1.00 76.75 207 GLY A O 1
ATOM 1601 N N . SER A 1 208 ? -0.904 13.604 -19.153 1.00 75.31 208 SER A N 1
ATOM 1602 C CA . SER A 1 208 ? -2.179 13.053 -18.664 1.00 75.31 208 SER A CA 1
ATOM 1603 C C . SER A 1 208 ? -2.128 11.560 -18.330 1.00 75.31 208 SER A C 1
ATOM 1605 O O . SER A 1 208 ? -3.109 11.031 -17.817 1.00 75.31 208 SER A O 1
ATOM 1607 N N . ASN A 1 209 ? -1.025 10.875 -18.646 1.00 76.69 209 ASN A N 1
ATOM 1608 C CA . ASN A 1 209 ? -0.900 9.439 -18.441 1.00 76.69 209 ASN A CA 1
ATOM 1609 C C . ASN A 1 209 ? -0.228 9.135 -17.108 1.00 76.69 209 ASN A C 1
ATOM 1611 O O . ASN A 1 209 ? 0.759 9.765 -16.720 1.00 76.69 209 ASN A O 1
ATOM 1615 N N . THR A 1 210 ? -0.743 8.100 -16.464 1.00 84.56 210 THR A N 1
ATOM 1616 C CA . THR A 1 210 ? -0.209 7.553 -15.228 1.00 84.56 210 THR A CA 1
ATOM 1617 C C . THR A 1 210 ? 0.392 6.184 -15.526 1.00 84.56 210 THR A C 1
ATOM 1619 O O . THR A 1 210 ? -0.260 5.333 -16.131 1.00 84.56 210 THR A O 1
ATOM 1622 N N . TRP A 1 211 ? 1.656 5.968 -15.187 1.00 86.19 211 TRP A N 1
ATOM 1623 C CA . TRP A 1 211 ? 2.333 4.684 -15.343 1.00 86.19 211 TRP A CA 1
ATOM 1624 C C . TRP A 1 211 ? 2.636 4.111 -13.958 1.00 86.19 211 TRP A C 1
ATOM 1626 O O . TRP A 1 211 ? 3.169 4.850 -13.128 1.00 86.19 211 TRP A O 1
ATOM 1636 N N . PRO A 1 212 ? 2.381 2.811 -13.723 1.00 87.50 212 PRO A N 1
ATOM 1637 C CA . PRO A 1 212 ? 1.992 1.772 -14.688 1.00 87.50 212 PRO A CA 1
ATOM 1638 C C . PRO A 1 212 ? 0.488 1.610 -14.957 1.00 87.50 212 PRO A C 1
ATOM 1640 O O . PRO A 1 212 ? 0.145 0.833 -15.842 1.00 87.50 212 PRO A O 1
ATOM 1643 N N . GLN A 1 213 ? -0.403 2.371 -14.314 1.00 85.00 213 GLN A N 1
ATOM 1644 C CA . GLN A 1 213 ? -1.868 2.248 -14.497 1.00 85.00 213 GLN A CA 1
ATOM 1645 C C . GLN A 1 213 ? -2.343 2.269 -15.963 1.00 85.00 213 GLN A C 1
ATOM 1647 O O . GLN A 1 213 ? -3.274 1.566 -16.345 1.00 85.00 213 GLN A O 1
ATOM 1652 N N . SER A 1 214 ? -1.676 3.025 -16.836 1.00 81.44 214 SER A N 1
ATOM 1653 C CA . SER A 1 214 ? -1.955 3.047 -18.282 1.00 81.44 214 SER A CA 1
ATOM 1654 C C . SER A 1 214 ? -1.785 1.694 -18.983 1.00 81.44 214 SER A C 1
ATOM 1656 O O . SER A 1 214 ? -2.342 1.504 -20.063 1.00 81.44 214 SER A O 1
ATOM 1658 N N . ILE A 1 215 ? -1.030 0.763 -18.395 1.00 84.12 215 ILE A N 1
ATOM 1659 C CA . ILE A 1 215 ? -0.765 -0.573 -18.943 1.00 84.12 215 ILE A CA 1
ATOM 1660 C C . ILE A 1 215 ? -1.278 -1.712 -18.048 1.00 84.12 215 ILE A C 1
ATOM 1662 O O . ILE A 1 215 ? -1.442 -2.825 -18.543 1.00 84.12 215 ILE A O 1
ATOM 1666 N N . THR A 1 216 ? -1.538 -1.454 -16.762 1.00 83.81 216 THR A N 1
ATOM 1667 C CA . THR A 1 216 ? -2.103 -2.429 -15.809 1.00 83.81 216 THR A CA 1
ATOM 1668 C C . THR A 1 216 ? -3.606 -2.252 -15.581 1.00 83.81 216 THR A C 1
ATOM 1670 O O . THR A 1 216 ? -4.271 -3.191 -15.153 1.00 83.81 216 THR A O 1
ATOM 1673 N N . GLY A 1 217 ? -4.164 -1.096 -15.947 1.00 80.44 217 GLY A N 1
ATOM 1674 C CA . GLY A 1 217 ? -5.546 -0.719 -15.671 1.00 80.44 217 GLY A CA 1
ATOM 1675 C C . GLY A 1 217 ? -5.680 0.101 -14.387 1.00 80.44 217 GLY A C 1
ATOM 1676 O O . GLY A 1 217 ? -4.704 0.389 -13.700 1.00 80.44 217 GLY A O 1
ATOM 1677 N N . ASN A 1 218 ? -6.916 0.494 -14.083 1.00 72.50 218 ASN A N 1
ATOM 1678 C CA . ASN A 1 218 ? -7.259 1.193 -12.847 1.00 72.50 218 ASN A CA 1
ATOM 1679 C C . ASN A 1 218 ? -8.061 0.267 -11.929 1.00 72.50 218 ASN A C 1
ATOM 1681 O O . ASN A 1 218 ? -8.818 -0.572 -12.439 1.00 72.50 218 ASN A O 1
ATOM 1685 N N . PRO A 1 219 ? -7.967 0.443 -10.600 1.00 67.50 219 PRO A N 1
ATOM 1686 C CA . PRO A 1 219 ? -8.885 -0.214 -9.687 1.00 67.50 219 PRO A CA 1
ATOM 1687 C C . PRO A 1 219 ? -10.330 0.187 -10.010 1.00 67.50 219 PRO A C 1
ATOM 1689 O O . PRO A 1 219 ? -10.615 1.269 -10.527 1.00 67.50 219 PRO A O 1
ATOM 1692 N N . LYS A 1 220 ? -11.266 -0.721 -9.717 1.00 57.50 220 LYS A N 1
ATOM 1693 C CA . LYS A 1 220 ? -12.702 -0.510 -9.959 1.00 57.50 220 LYS A CA 1
ATOM 1694 C C . LYS A 1 220 ? -13.285 0.610 -9.084 1.00 57.50 220 LYS A C 1
ATOM 1696 O O . LYS A 1 220 ? -14.299 1.195 -9.456 1.00 57.50 220 LYS A O 1
ATOM 1701 N N . TRP A 1 221 ? -12.651 0.884 -7.945 1.00 58.62 221 TRP A N 1
ATOM 1702 C CA . TRP A 1 221 ? -13.013 1.937 -6.996 1.00 58.62 221 TRP A CA 1
ATOM 1703 C C . TRP A 1 221 ? -11.995 3.073 -7.024 1.00 58.62 221 TRP A C 1
ATOM 1705 O O . TRP A 1 221 ? -10.832 2.859 -7.361 1.00 58.62 221 TRP A O 1
ATOM 1715 N N . SER A 1 222 ? -12.453 4.273 -6.677 1.00 59.34 222 SER A N 1
ATOM 1716 C CA . SER A 1 222 ? -11.688 5.523 -6.726 1.00 59.34 222 SER A CA 1
ATOM 1717 C C . SER A 1 222 ? -10.611 5.668 -5.649 1.00 59.34 222 SER A C 1
ATOM 1719 O O . SER A 1 222 ? -9.851 6.629 -5.711 1.00 59.34 222 SER A O 1
ATOM 1721 N N . ASP A 1 223 ? -10.559 4.755 -4.680 1.00 66.38 223 ASP A N 1
ATOM 1722 C CA . ASP A 1 223 ? -9.916 5.017 -3.391 1.00 66.38 223 ASP A CA 1
ATOM 1723 C C . ASP A 1 223 ? -8.416 4.656 -3.439 1.00 66.38 223 ASP A C 1
ATOM 1725 O O . ASP A 1 223 ? -7.564 5.517 -3.239 1.00 66.38 223 ASP A O 1
ATOM 1729 N N . SER A 1 224 ? -8.078 3.401 -3.772 1.00 85.19 224 SER A N 1
ATOM 1730 C CA . SER A 1 224 ? -6.710 2.906 -4.038 1.00 85.19 224 SER A CA 1
ATOM 1731 C C . SER A 1 224 ? -6.727 1.439 -4.509 1.00 85.19 224 SER A C 1
ATOM 1733 O O . SER A 1 224 ? -7.760 0.762 -4.425 1.00 85.19 224 SER A O 1
ATOM 1735 N N . ASN A 1 225 ? -5.595 0.911 -4.993 1.00 89.25 225 ASN A N 1
ATOM 1736 C CA . ASN A 1 225 ? -5.468 -0.514 -5.311 1.00 89.25 225 ASN A CA 1
ATOM 1737 C C . ASN A 1 225 ? -5.544 -1.385 -4.049 1.00 89.25 225 ASN A C 1
ATOM 1739 O O . ASN A 1 225 ? -6.203 -2.426 -4.079 1.00 89.25 225 ASN A O 1
ATOM 1743 N N . VAL A 1 226 ? -4.933 -0.963 -2.934 1.00 92.12 226 VAL A N 1
ATOM 1744 C CA . VAL A 1 226 ? -5.021 -1.702 -1.659 1.00 92.12 226 VAL A CA 1
ATOM 1745 C C . VAL A 1 226 ? -6.453 -1.702 -1.121 1.00 92.12 226 VAL A C 1
ATOM 1747 O O . VAL A 1 226 ? -6.942 -2.755 -0.716 1.00 92.12 226 VAL A O 1
ATOM 1750 N N . ALA A 1 227 ? -7.169 -0.574 -1.175 1.00 92.00 227 ALA A N 1
ATOM 1751 C CA . ALA A 1 227 ? -8.576 -0.520 -0.774 1.00 92.00 227 ALA A CA 1
ATOM 1752 C C . ALA A 1 227 ? -9.433 -1.477 -1.614 1.00 92.00 227 ALA A C 1
ATOM 1754 O O . ALA A 1 227 ? -10.229 -2.246 -1.074 1.00 92.00 227 ALA A O 1
ATOM 1755 N N . ALA A 1 228 ? -9.229 -1.489 -2.935 1.00 91.62 228 ALA A N 1
ATOM 1756 C CA . ALA A 1 228 ? -9.907 -2.426 -3.825 1.00 91.62 228 ALA A CA 1
ATOM 1757 C C . ALA A 1 228 ? -9.597 -3.892 -3.483 1.00 91.62 228 ALA A C 1
ATOM 1759 O O . ALA A 1 228 ? -10.499 -4.730 -3.488 1.00 91.62 228 ALA A O 1
ATOM 1760 N N . TYR A 1 229 ? -8.339 -4.192 -3.161 1.00 93.94 229 TYR A N 1
ATOM 1761 C CA . TYR A 1 229 ? -7.898 -5.523 -2.755 1.00 93.94 229 TYR A CA 1
ATOM 1762 C C . TYR A 1 229 ? -8.559 -5.968 -1.442 1.00 93.94 229 TYR A C 1
ATOM 1764 O O . TYR A 1 229 ? -9.143 -7.047 -1.380 1.00 93.94 229 TYR A O 1
ATOM 1772 N N . VAL A 1 230 ? -8.576 -5.103 -0.426 1.00 95.31 230 VAL A N 1
ATOM 1773 C CA . VAL A 1 230 ? -9.229 -5.363 0.870 1.00 95.31 230 VAL A CA 1
ATOM 1774 C C . VAL A 1 230 ? -10.735 -5.577 0.702 1.00 95.31 230 VAL A C 1
ATOM 1776 O O . VAL A 1 230 ? -11.284 -6.531 1.248 1.00 95.31 230 VAL A O 1
ATOM 1779 N N . ARG A 1 231 ? -11.414 -4.749 -0.103 1.00 94.44 231 ARG A N 1
ATOM 1780 C CA . ARG A 1 231 ? -12.845 -4.923 -0.417 1.00 94.44 231 ARG A CA 1
ATOM 1781 C C . ARG A 1 231 ? -13.129 -6.266 -1.090 1.00 94.44 231 ARG A C 1
ATOM 1783 O O . ARG A 1 231 ? -14.168 -6.870 -0.823 1.00 94.44 231 ARG A O 1
ATOM 1790 N N . ASN A 1 232 ? -12.226 -6.742 -1.949 1.00 94.31 232 ASN A N 1
ATOM 1791 C CA . ASN A 1 232 ? -12.354 -8.066 -2.551 1.00 94.31 232 ASN A CA 1
ATOM 1792 C C . ASN A 1 232 ? -12.220 -9.171 -1.498 1.00 94.31 232 ASN A C 1
ATOM 1794 O O . ASN A 1 232 ? -13.092 -10.032 -1.462 1.00 94.31 232 ASN A O 1
ATOM 1798 N N . ILE A 1 233 ? -11.236 -9.094 -0.591 1.00 96.75 233 ILE A N 1
ATOM 1799 C CA . ILE A 1 233 ? -11.101 -10.050 0.525 1.00 96.75 233 ILE A CA 1
ATOM 1800 C C . ILE A 1 233 ? -12.387 -10.098 1.360 1.00 96.75 233 ILE A C 1
ATOM 1802 O O . ILE A 1 233 ? -12.921 -11.173 1.625 1.00 96.75 233 ILE A O 1
ATOM 1806 N N . ILE A 1 234 ? -12.938 -8.935 1.724 1.00 96.75 234 ILE A N 1
ATOM 1807 C CA . ILE A 1 234 ? -14.189 -8.853 2.494 1.00 96.75 234 ILE A CA 1
ATOM 1808 C C . ILE A 1 234 ? -15.320 -9.607 1.781 1.00 96.75 234 ILE A C 1
ATOM 1810 O O . ILE A 1 234 ? -16.042 -10.380 2.405 1.00 96.75 234 ILE A O 1
ATOM 1814 N N . ARG A 1 235 ? -15.460 -9.428 0.464 1.00 95.00 235 ARG A N 1
ATOM 1815 C CA . ARG A 1 235 ? -16.504 -10.089 -0.337 1.00 95.00 235 ARG A CA 1
ATOM 1816 C C . ARG A 1 235 ? -16.253 -11.570 -0.565 1.00 95.00 235 ARG A C 1
ATOM 1818 O O . ARG A 1 235 ? -17.208 -12.330 -0.693 1.00 95.00 235 ARG A O 1
ATOM 1825 N N . GLU A 1 236 ? -14.999 -11.990 -0.630 1.00 95.56 236 GLU A N 1
ATOM 1826 C CA . GLU A 1 236 ? -14.646 -13.406 -0.703 1.00 95.56 236 GLU A CA 1
ATOM 1827 C C . GLU A 1 236 ? -14.998 -14.130 0.602 1.00 95.56 236 GLU A C 1
ATOM 1829 O O . GLU A 1 236 ? -15.478 -15.263 0.557 1.00 95.56 236 GLU A O 1
ATOM 1834 N N . VAL A 1 237 ? -14.842 -13.463 1.752 1.00 96.69 237 VAL A N 1
ATOM 1835 C CA . VAL A 1 237 ? -15.140 -14.040 3.073 1.00 96.69 237 VAL A CA 1
ATOM 1836 C C . VAL A 1 237 ? -16.626 -13.962 3.435 1.00 96.69 237 VAL A C 1
ATOM 1838 O O . VAL A 1 237 ? -17.197 -14.958 3.876 1.00 96.69 237 VAL A O 1
ATOM 1841 N N . TRP A 1 238 ? -17.266 -12.804 3.263 1.00 96.38 238 TRP A N 1
ATOM 1842 C CA . TRP A 1 238 ? -18.657 -12.558 3.678 1.00 96.38 238 TRP A CA 1
ATOM 1843 C C . TRP A 1 238 ? -19.684 -12.639 2.544 1.00 96.38 238 TRP A C 1
ATOM 1845 O O . TRP A 1 238 ? -20.883 -12.524 2.792 1.00 96.38 238 TRP A O 1
ATOM 1855 N N . GLY A 1 239 ? -19.239 -12.875 1.310 1.00 93.44 239 GLY A N 1
ATOM 1856 C CA . GLY A 1 239 ? -20.095 -12.971 0.132 1.00 93.44 239 GLY A CA 1
ATOM 1857 C C . GLY A 1 239 ? -20.223 -11.661 -0.651 1.00 93.44 239 GLY A C 1
ATOM 1858 O O . GLY A 1 239 ? -19.952 -10.559 -0.175 1.00 93.44 239 GLY A O 1
ATOM 1859 N N . ASN A 1 240 ? -20.666 -11.784 -1.905 1.00 89.00 240 ASN A N 1
ATOM 1860 C CA . ASN A 1 240 ? -20.821 -10.645 -2.820 1.00 89.00 240 ASN A CA 1
ATOM 1861 C C . ASN A 1 240 ? -21.954 -9.682 -2.430 1.00 89.00 240 ASN A C 1
ATOM 1863 O O . ASN A 1 240 ? -22.009 -8.574 -2.958 1.00 89.00 240 ASN A O 1
ATOM 1867 N N . ASP A 1 241 ? -22.867 -10.113 -1.561 1.00 89.38 241 ASP A N 1
ATOM 1868 C CA . ASP A 1 241 ? -23.990 -9.340 -1.033 1.00 89.38 241 ASP A CA 1
ATOM 1869 C C . ASP A 1 241 ? -23.730 -8.783 0.372 1.00 89.38 241 ASP A C 1
ATOM 1871 O O . ASP A 1 241 ? -24.685 -8.438 1.064 1.00 89.38 241 ASP A O 1
ATOM 1875 N N . VAL A 1 242 ? -22.457 -8.680 0.778 1.00 93.31 242 VAL A N 1
ATOM 1876 C CA . VAL A 1 242 ? -22.035 -7.975 1.995 1.00 93.31 242 VAL A CA 1
ATOM 1877 C C . VAL A 1 242 ? -22.695 -6.595 2.078 1.00 93.31 242 VAL A C 1
ATOM 1879 O O . VAL A 1 242 ? -22.741 -5.850 1.094 1.00 93.31 242 VAL A O 1
ATOM 1882 N N . PHE A 1 243 ? -23.218 -6.262 3.254 1.00 94.19 243 PHE A N 1
ATOM 1883 C CA . PHE A 1 243 ? -23.752 -4.935 3.514 1.00 94.19 243 PHE A CA 1
ATOM 1884 C C . PHE A 1 243 ? -22.587 -3.962 3.700 1.00 94.19 243 PHE A C 1
ATOM 1886 O O . PHE A 1 243 ? -21.686 -4.232 4.493 1.00 94.19 243 PHE A O 1
ATOM 1893 N N . GLU A 1 244 ? -22.613 -2.852 2.969 1.00 94.12 244 GLU A N 1
ATOM 1894 C CA . GLU A 1 244 ? -21.612 -1.787 3.004 1.00 94.12 244 GLU A CA 1
ATOM 1895 C C . GLU A 1 244 ? -22.335 -0.449 3.207 1.00 94.12 244 GLU A C 1
ATOM 1897 O O . GLU A 1 244 ? -23.249 -0.129 2.443 1.00 94.12 244 GLU A O 1
ATOM 1902 N N . ASP A 1 245 ? -21.936 0.310 4.226 1.00 95.00 245 ASP A N 1
ATOM 1903 C CA . ASP A 1 245 ? -22.478 1.639 4.537 1.00 95.00 245 ASP A CA 1
ATOM 1904 C C . ASP A 1 245 ? -21.379 2.563 5.079 1.00 95.00 245 ASP A C 1
ATOM 1906 O O . ASP A 1 245 ? -20.257 2.127 5.350 1.00 95.00 245 ASP A O 1
ATOM 1910 N N . GLU A 1 246 ? -21.696 3.841 5.246 1.00 95.44 246 GLU A N 1
ATOM 1911 C CA . GLU A 1 246 ? -20.841 4.814 5.915 1.00 95.44 246 GLU A CA 1
ATOM 1912 C C . GLU A 1 246 ? -21.544 5.390 7.143 1.00 95.44 246 GLU A C 1
ATOM 1914 O O . GLU A 1 246 ? -22.564 6.071 7.028 1.00 95.44 246 GLU A O 1
ATOM 1919 N N . GLU A 1 247 ? -20.965 5.183 8.323 1.00 95.69 247 GLU A N 1
ATOM 1920 C CA . GLU A 1 247 ? -21.529 5.678 9.581 1.00 95.69 247 GLU A CA 1
ATOM 1921 C C . GLU A 1 247 ? -20.484 6.483 10.364 1.00 95.69 247 GLU A C 1
ATOM 1923 O O . GLU A 1 247 ? -19.276 6.262 10.252 1.00 95.69 247 GLU A O 1
ATOM 1928 N N . GLU A 1 248 ? -20.951 7.423 11.183 1.00 96.44 248 GLU A N 1
ATOM 1929 C CA . GLU A 1 248 ? -20.108 8.118 12.155 1.00 96.44 248 GLU A CA 1
ATOM 1930 C C . GLU A 1 248 ? -19.771 7.177 13.320 1.00 96.44 248 GLU A C 1
ATOM 1932 O O . GLU A 1 248 ? -20.659 6.584 13.937 1.00 96.44 248 GLU A O 1
ATOM 1937 N N . ARG A 1 249 ? -18.478 7.015 13.608 1.00 96.56 249 ARG A N 1
ATOM 1938 C CA . ARG A 1 249 ? -17.964 6.145 14.670 1.00 96.56 249 ARG A CA 1
ATOM 1939 C C . ARG A 1 249 ? -16.863 6.837 15.453 1.00 96.56 249 ARG A C 1
ATOM 1941 O O . ARG A 1 249 ? -16.094 7.618 14.897 1.00 96.56 249 ARG A O 1
ATOM 1948 N N . VAL A 1 250 ? -16.761 6.491 16.735 1.00 96.81 250 VAL A N 1
ATOM 1949 C CA . VAL A 1 250 ? -15.639 6.906 17.581 1.00 96.81 250 VAL A CA 1
ATOM 1950 C C . VAL A 1 250 ? -14.394 6.165 17.111 1.00 96.81 250 VAL A C 1
ATOM 1952 O O . VAL A 1 250 ? -14.285 4.948 17.259 1.00 96.81 250 VAL A O 1
ATOM 1955 N N . VAL A 1 251 ? -13.453 6.901 16.532 1.00 96.50 251 VAL A N 1
ATOM 1956 C CA . VAL A 1 251 ? -12.219 6.340 15.977 1.00 96.50 251 VAL A CA 1
ATOM 1957 C C . VAL A 1 251 ? -11.104 6.235 17.002 1.00 96.50 251 VAL A C 1
ATOM 1959 O O . VAL A 1 251 ? -10.157 5.476 16.817 1.00 96.50 251 VAL A O 1
ATOM 1962 N N . GLY A 1 252 ? -11.208 6.976 18.097 1.00 96.50 252 GLY A N 1
ATOM 1963 C CA . GLY A 1 252 ? -10.189 7.005 19.129 1.00 96.50 252 GLY A CA 1
ATOM 1964 C C . GLY A 1 252 ? -10.468 8.066 20.176 1.00 96.50 252 GLY A C 1
ATOM 1965 O O . GLY A 1 252 ? -11.565 8.627 20.240 1.00 96.50 252 GLY A O 1
ATOM 1966 N N . LYS A 1 253 ? -9.471 8.322 21.022 1.00 97.12 253 LYS A N 1
ATOM 1967 C CA . LYS A 1 253 ? -9.581 9.271 22.134 1.00 97.12 253 LYS A CA 1
ATOM 1968 C C . LYS A 1 253 ? -8.329 10.122 22.278 1.00 97.12 253 LYS A C 1
ATOM 1970 O O . LYS A 1 253 ? -7.226 9.663 21.994 1.00 97.12 253 LYS A O 1
ATOM 1975 N N . VAL A 1 254 ? -8.517 11.339 22.778 1.00 97.00 254 VAL A N 1
ATOM 1976 C CA . VAL A 1 254 ? -7.458 12.234 23.265 1.00 97.00 254 VAL A CA 1
ATOM 1977 C C . VAL A 1 254 ? -7.809 12.560 24.714 1.00 97.00 254 VAL A C 1
ATOM 1979 O O . VAL A 1 254 ? -8.793 13.247 24.990 1.00 97.00 254 VAL A O 1
ATOM 1982 N N . GLY A 1 255 ? -7.071 11.985 25.665 1.00 93.38 255 GLY A N 1
ATOM 1983 C CA . GLY A 1 255 ? -7.442 12.037 27.081 1.00 93.38 255 GLY A CA 1
ATOM 1984 C C . GLY A 1 255 ? -8.829 11.427 27.337 1.00 93.38 255 GLY A C 1
ATOM 1985 O O . GLY A 1 255 ? -9.012 10.216 27.225 1.00 93.38 255 GLY A O 1
ATOM 1986 N N . PHE A 1 256 ? -9.806 12.266 27.695 1.00 92.62 256 PHE A N 1
ATOM 1987 C CA . PHE A 1 256 ? -11.203 11.858 27.917 1.00 92.62 256 PHE A CA 1
ATOM 1988 C C . PHE A 1 256 ? -12.140 12.200 26.751 1.00 92.62 256 PHE A C 1
ATOM 1990 O O . PHE A 1 256 ? -13.299 11.787 26.780 1.00 92.62 256 PHE A O 1
ATOM 1997 N N . SER A 1 257 ? -11.658 12.938 25.749 1.00 95.88 257 SER A N 1
ATOM 1998 C CA . SER A 1 257 ? -12.451 13.357 24.595 1.00 95.88 257 SER A CA 1
ATOM 1999 C C . SER A 1 257 ? -12.484 12.254 23.544 1.00 95.88 257 SER A C 1
ATOM 2001 O O . SER A 1 257 ? -11.446 11.689 23.189 1.00 95.88 257 SER A O 1
ATOM 2003 N N . GLU A 1 258 ? -13.680 11.942 23.053 1.00 96.94 258 GLU A N 1
ATOM 2004 C CA . GLU A 1 258 ? -13.889 10.985 21.968 1.00 96.94 258 GLU A CA 1
ATOM 2005 C C . GLU A 1 258 ? -13.754 11.695 20.623 1.00 96.94 258 GLU A C 1
ATOM 2007 O O . GLU A 1 258 ? -14.347 12.748 20.409 1.00 96.94 258 GLU A O 1
ATOM 2012 N N . ILE A 1 259 ? -12.97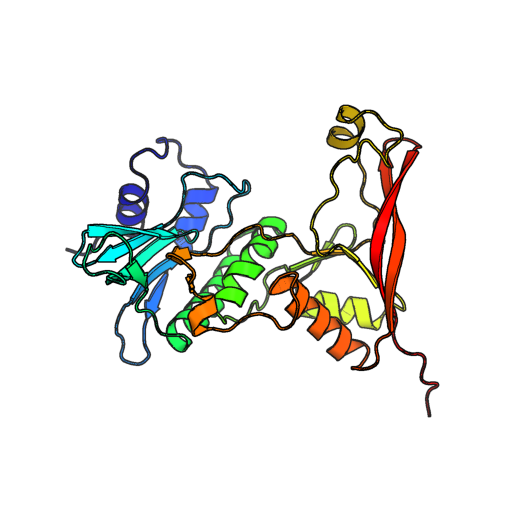0 11.109 19.723 1.00 97.31 259 ILE A N 1
ATOM 2013 C CA . ILE 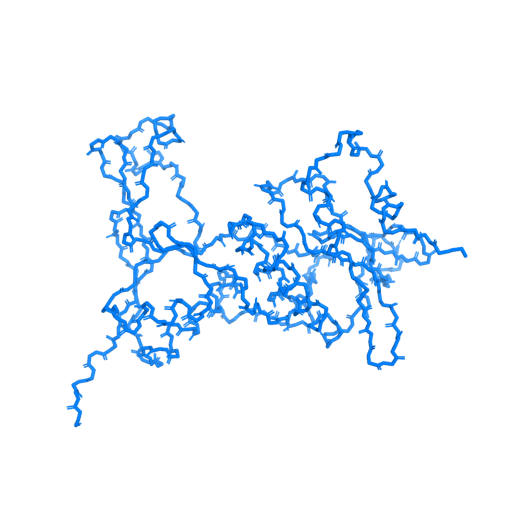A 1 259 ? -12.794 11.596 18.356 1.00 97.31 259 ILE A CA 1
ATOM 2014 C C . ILE A 1 259 ? -13.667 10.738 17.456 1.00 97.31 259 ILE A C 1
ATOM 2016 O O . ILE A 1 259 ? -13.527 9.513 17.463 1.00 97.31 259 ILE A O 1
ATOM 2020 N N . SER A 1 260 ? -14.545 11.364 16.676 1.00 96.25 260 SER A N 1
ATOM 2021 C CA . SER A 1 260 ? -15.454 10.663 15.765 1.00 96.25 260 SER A CA 1
ATOM 2022 C C . SER A 1 260 ? -15.150 10.997 14.312 1.00 96.25 260 SER A C 1
ATOM 2024 O O . SER A 1 260 ? -14.780 12.123 13.990 1.00 96.25 260 SER A O 1
ATOM 2026 N N . ARG A 1 261 ? -15.281 10.009 13.427 1.00 96.38 261 ARG A N 1
ATOM 2027 C CA . ARG A 1 261 ? -15.169 10.182 11.973 1.00 96.38 261 ARG A CA 1
ATOM 2028 C C . ARG A 1 261 ? -16.203 9.318 11.276 1.00 96.38 261 ARG A C 1
ATOM 2030 O O . ARG A 1 261 ? -16.653 8.305 11.808 1.00 96.38 261 ARG A O 1
ATOM 2037 N N . ARG A 1 262 ? -16.547 9.704 10.053 1.00 95.69 262 ARG A N 1
ATOM 2038 C CA . ARG A 1 262 ? -17.358 8.887 9.155 1.00 95.69 262 ARG A CA 1
ATOM 2039 C C . ARG A 1 262 ? -16.478 7.814 8.517 1.00 95.69 262 ARG A C 1
ATOM 2041 O O . ARG A 1 262 ? -15.503 8.154 7.856 1.00 95.69 262 ARG A O 1
ATOM 2048 N N . LEU A 1 263 ? -16.811 6.545 8.735 1.00 95.69 263 LEU A N 1
ATOM 2049 C CA . LEU A 1 263 ? -16.032 5.388 8.285 1.00 95.69 263 LEU A CA 1
ATOM 2050 C C . LEU A 1 263 ? -16.880 4.420 7.471 1.00 95.69 263 LEU A C 1
ATOM 2052 O O . LEU A 1 263 ? -18.095 4.357 7.651 1.00 95.69 263 LEU A O 1
ATOM 2056 N N . SER A 1 264 ? -16.224 3.623 6.624 1.00 95.62 264 SER A N 1
ATOM 2057 C CA . SER A 1 264 ? -16.877 2.501 5.955 1.00 95.62 264 SER A CA 1
ATOM 2058 C C . SER A 1 264 ? -17.131 1.372 6.950 1.00 95.62 264 SER A C 1
ATOM 2060 O O . SER A 1 264 ? -16.251 1.001 7.732 1.00 95.62 264 SER A O 1
ATOM 2062 N N . ILE A 1 265 ? -18.327 0.799 6.893 1.00 97.06 265 ILE A N 1
ATOM 2063 C CA . ILE A 1 265 ? -18.735 -0.331 7.719 1.00 97.06 265 ILE A CA 1
ATOM 2064 C C . ILE A 1 265 ? -19.202 -1.466 6.829 1.00 97.06 265 ILE A C 1
ATOM 2066 O O . ILE A 1 265 ? -20.021 -1.274 5.931 1.00 97.06 265 ILE A O 1
ATOM 2070 N N . PHE A 1 266 ? -18.697 -2.659 7.122 1.00 97.00 266 PHE A N 1
ATOM 2071 C CA . PHE A 1 266 ? -19.077 -3.889 6.450 1.00 97.00 266 PHE A CA 1
ATOM 2072 C C . PHE A 1 266 ? -19.692 -4.867 7.438 1.00 97.00 266 PHE A C 1
ATOM 2074 O O . PHE A 1 266 ? -19.172 -5.054 8.540 1.00 97.00 266 PHE A O 1
ATOM 2081 N N . ARG A 1 267 ? -20.774 -5.527 7.023 1.00 96.19 267 ARG A N 1
ATOM 2082 C CA . ARG A 1 267 ? -21.428 -6.599 7.784 1.00 96.19 267 ARG A CA 1
ATOM 2083 C C . ARG A 1 267 ? -21.772 -7.759 6.846 1.00 96.19 267 ARG A C 1
ATOM 2085 O O . ARG A 1 267 ? -22.220 -7.498 5.723 1.00 96.19 267 ARG A O 1
ATOM 2092 N N . PRO A 1 268 ? -21.585 -9.024 7.263 1.00 93.88 268 PRO A N 1
ATOM 2093 C CA . PRO A 1 268 ? -22.085 -10.153 6.498 1.00 93.88 268 PRO A CA 1
ATOM 2094 C C . PRO A 1 268 ? -23.601 -10.020 6.358 1.00 93.88 268 PRO A C 1
ATOM 2096 O O . PRO A 1 268 ? -24.289 -9.562 7.270 1.00 93.88 268 PRO A O 1
ATOM 2099 N N . ASN A 1 269 ? -24.126 -10.382 5.192 1.00 86.25 269 ASN A N 1
ATOM 2100 C CA . ASN A 1 269 ? -25.567 -10.399 5.011 1.00 86.25 269 ASN A CA 1
ATOM 2101 C C . ASN A 1 269 ? -26.116 -11.590 5.800 1.00 86.25 269 ASN A C 1
ATOM 2103 O O . ASN A 1 269 ? -25.738 -12.729 5.514 1.00 86.25 269 ASN A O 1
ATOM 2107 N N . ASP A 1 270 ? -26.994 -11.345 6.772 1.00 66.88 270 ASP A N 1
ATOM 2108 C CA . ASP A 1 270 ? -27.688 -12.397 7.515 1.00 66.88 270 ASP A CA 1
ATOM 2109 C C . ASP A 1 270 ? -28.672 -13.115 6.578 1.00 66.88 270 ASP A C 1
ATOM 2111 O O . ASP A 1 270 ? -29.887 -12.912 6.607 1.00 66.88 270 ASP A O 1
ATOM 2115 N N . LYS A 1 271 ? -28.158 -13.976 5.701 1.00 52.06 271 LYS A N 1
ATOM 2116 C CA . LYS A 1 271 ? -28.959 -15.069 5.168 1.00 52.06 271 LYS A CA 1
ATOM 2117 C C . LYS A 1 271 ? -28.928 -16.161 6.220 1.00 52.06 271 LYS A C 1
ATOM 2119 O O . LYS A 1 271 ? -27.894 -16.793 6.424 1.00 52.06 271 LYS A O 1
ATOM 2124 N N . GLU A 1 272 ? -30.066 -16.336 6.893 1.00 38.56 272 GLU A N 1
ATOM 2125 C CA . GLU A 1 272 ? -30.334 -17.484 7.758 1.00 38.56 272 GLU A CA 1
ATOM 2126 C C . GLU A 1 272 ? -29.768 -18.769 7.127 1.00 38.56 272 GLU A C 1
ATOM 2128 O O . GLU A 1 272 ? -29.894 -18.960 5.910 1.00 38.56 272 GLU A O 1
ATOM 2133 N N . PRO A 1 273 ? -29.142 -19.655 7.920 1.00 41.09 273 PRO A N 1
ATOM 2134 C CA . PRO A 1 273 ? -28.684 -20.932 7.404 1.00 41.09 273 PRO A CA 1
ATOM 2135 C C . PRO A 1 273 ? -29.903 -21.714 6.897 1.00 41.09 273 PRO A C 1
ATOM 2137 O O . PRO A 1 273 ? -30.812 -22.017 7.671 1.00 41.09 273 PRO A O 1
ATOM 2140 N N . PHE A 1 274 ? -29.923 -22.002 5.594 1.00 39.56 274 PHE A N 1
ATOM 2141 C CA . PHE A 1 274 ? -30.859 -22.955 4.993 1.00 39.56 274 PHE A CA 1
ATOM 2142 C C . PHE A 1 274 ? -30.578 -24.382 5.475 1.00 39.56 274 PHE A C 1
ATOM 2144 O O . PHE A 1 274 ? -29.382 -24.750 5.567 1.00 39.56 274 PHE A O 1
#

Secondary structure (DSSP, 8-state):
----HHHHHHHH-TTS-SS--HHHHHHHHT-EEEE-TTS-EEEEEE----SSTT-S--EEEEETTEEEEEESSEEEEEEEESSTT---EEE---HHHHHHHHHHHHHHHHHH---HHHHHHHHHHHHHTT---TT---EEETTEEE-HHHHHHHHHH-S-EEEESS-SPPP-TTT--S-HHHHHHH-EE-TTEEEPPP----SEEETTEEETHHHH---SSSS-HHHHHHHHHHHHHH-TT-EEEEEEEEEEEETTEEEEEEEEEEE-------

Radius of gyration: 20.76 Å; chains: 1; bounding box: 63×45×58 Å

Sequence (274 aa):
MKISDFELVRRLNPTSDRSEDETLKVGRALMQPICGSDGQVFGRAFIAPSRHSFSPDGGWVTISGLRAARLHVEGVLLGEAVTAARDSAQPIATPPALAQWATKQAALIATSVKDEERQARSGEVLLECGGDIGACKLIKWGADWLEASELEDRLRSSTELVISFDGEFDYDEDQDDVHPKEFREEFQLSEEIALVLRHDGTILRVGSNTWPQSITGNPKWSDSNVAAYVRNIIREVWGNDVFEDEEERVVGKVGFSEISRRLSIFRPNDKEPF

Foldseek 3Di:
DDDQLVNQLCVFCVPPDPDPDVLNVLQSVLWDFQADPVRDTFWIWAAFDDPDPDDPAFEAEDEPRDGQFTFNIHTYGHWDQPDPVSNFTDGPRALVSLQVSLQSNLVSCLVRPPDLVRLQLSVQVSVLSVYDNPQRFNKDQQPDGDDLVRLLVVLLVDQKAWEDLAFDDADDPVQDPDDNVLCVPAWDFDNRYMYGHADPDARDDTPPDTPPCVRNPAQPDPRGSSVSVSVVSNCVRQNPPWDKDWDWDFGTDRVPDTGIDTTIMTGRDPPDDD

pLDDT: mean 85.74, std 14.11, range [38.56, 98.19]